Protein AF-A0A2D6LNA5-F1 (afdb_monomer)

pLDDT: mean 87.65, std 10.28, range [37.22, 97.0]

Sequence (227 aa):
IVKREPWVKHYTYLWAAWYLYQAGHRDAVVEFLHHTFQHTRHEADVLVAHWAGQFVRHSARAGAGHEETISMLPLFKQAAGVSDEHWPDVEQALTWWLGVWWYYQDERYEQAARQLGTFADLDRPRLIETAQRCLLISPLSISARQINRFWSDALSQGLIGAAQRHDRTMFHLSGFAHHVWARRWWSACVALGWSVGTSWHPRSWPAWLRFTRTALVYYLGQPRRGK

Solvent-accessible surface area (backbone atoms only — not comparable to full-atom values): 12219 Å² total; per-residue (Å²): 134,80,88,51,59,63,62,50,51,37,53,50,29,52,51,49,21,52,53,31,44,77,73,66,40,57,72,58,22,28,55,31,48,37,58,35,52,82,68,55,91,64,57,56,66,44,46,47,35,37,49,50,52,51,44,35,53,53,31,46,74,72,73,44,59,48,66,59,46,55,74,42,46,67,50,46,38,63,38,54,65,54,50,80,86,61,37,63,64,50,51,51,31,48,50,46,30,53,57,23,50,46,28,43,74,71,68,38,50,73,58,17,45,57,41,49,57,78,51,64,86,50,52,55,71,55,49,54,50,40,54,45,52,33,50,58,36,44,70,63,90,69,50,68,66,44,55,52,48,52,52,51,47,35,42,75,69,63,62,40,62,84,88,50,56,36,60,55,23,41,50,28,46,36,38,16,51,43,23,51,74,71,67,35,58,68,62,15,52,53,23,44,50,52,21,54,69,53,38,80,46,80,80,21,53,65,37,55,56,50,48,53,53,52,47,45,54,65,62,67,66,46,81,75,80,80,128

Foldseek 3Di:
DPPCVLVVLLVVLLVVLLVCVVVVNLVSNLVSLLVNVVSDLDQLLLSLLLSLVVNQVVCVVVVHASVSSLVCLVSSCNSSVPDPVCSVLSSLLSVLCRQAVVCLVVVVLVSNLVSVLVCLVDQLVRVLVSVLVNLLSHPDQDALVSLVSVVVSCPVSVSDDPVVLLSSLLSLLSNLLSCVVVVVVVRNVVSVVVSVVSCPDPVNVVSVVVSVVVSCCNVVVRDPDDD

Secondary structure (DSSP, 8-state):
-GGGHHHHHHHHHHHHHHHHHHTT-HHHHHHHHHHHHTT----HHHHHHHHHHHHHHHHHHTT--HHHHHHTHHHHHHHHT--TTTHHHHHHHHHHIIIIIHHHHTT-HHHHHHHHHTTTTS-HHHHHHHHHHHHHH-SSPPPHHHHHHHHHHHHHTTSS-GGGHHHHHHHHHHHHHHHHHTT-HHHHHHHHHHHHHHT-SGGGHHHHHHHHHHHIIIIISSPP---

Radius of gyration: 17.9 Å; Cα contacts (8 Å, |Δi|>4): 236; chains: 1; bounding box: 46×34×53 Å

Mean predicted aligned error: 5.42 Å

Nearest PDB structures (foldseek):
  3sf4-assembly1_A  TM=2.563E-01  e=7.238E-01  Homo sapiens
  6fav-assembly1_C-2  TM=2.320E-01  e=5.898E+00  Homo sapiens
  1hz4-assembly1_A  TM=2.262E-01  e=4.933E+00  Escherichia coli

Structure (mmCIF, N/CA/C/O backbone):
data_AF-A0A2D6LNA5-F1
#
_entry.id   AF-A0A2D6LNA5-F1
#
loop_
_atom_site.group_PDB
_atom_site.id
_atom_site.type_symbol
_atom_site.label_atom_id
_atom_site.label_alt_id
_atom_site.label_comp_id
_atom_site.label_asym_id
_atom_site.label_entity_id
_atom_site.label_seq_id
_atom_site.pdbx_PDB_ins_code
_atom_site.Cartn_x
_atom_site.Cartn_y
_atom_site.Cartn_z
_atom_site.occupancy
_atom_site.B_iso_or_equiv
_atom_site.auth_seq_id
_atom_site.auth_comp_id
_atom_site.auth_asym_id
_atom_site.auth_atom_id
_atom_site.pdbx_PDB_model_num
ATOM 1 N N . ILE A 1 1 ? 10.993 -5.497 30.836 1.00 48.47 1 ILE A N 1
ATOM 2 C CA . ILE A 1 1 ? 9.752 -6.117 30.294 1.00 48.47 1 ILE A CA 1
ATOM 3 C C . ILE A 1 1 ? 8.679 -5.075 29.873 1.00 48.47 1 ILE A C 1
ATOM 5 O O . ILE A 1 1 ? 7.704 -5.435 29.239 1.00 48.47 1 ILE A O 1
ATOM 9 N N . VAL A 1 2 ? 8.911 -3.760 30.023 1.00 50.94 2 VAL A N 1
ATOM 10 C CA . VAL A 1 2 ? 7.899 -2.691 29.800 1.00 50.94 2 VAL A CA 1
ATOM 11 C C . VAL A 1 2 ? 7.670 -2.258 28.324 1.00 50.94 2 VAL A C 1
ATOM 13 O O . VAL A 1 2 ? 6.734 -1.534 28.021 1.00 50.94 2 VAL A O 1
ATOM 16 N N . LYS A 1 3 ? 8.459 -2.721 27.340 1.00 56.09 3 LYS A N 1
ATOM 17 C CA . LYS A 1 3 ? 8.390 -2.204 25.945 1.00 56.09 3 LYS A CA 1
ATOM 18 C C . LYS A 1 3 ? 7.272 -2.776 25.047 1.00 56.09 3 LYS A C 1
ATOM 20 O O . LYS A 1 3 ? 7.196 -2.383 23.887 1.00 56.09 3 LYS A O 1
ATOM 25 N N . ARG A 1 4 ? 6.443 -3.716 25.522 1.00 61.03 4 ARG A N 1
ATOM 26 C CA . ARG A 1 4 ? 5.434 -4.404 24.678 1.00 61.03 4 ARG A CA 1
ATOM 27 C C . ARG A 1 4 ? 4.007 -3.869 24.820 1.00 61.03 4 ARG A C 1
ATOM 29 O O . ARG A 1 4 ? 3.215 -4.064 23.907 1.00 61.03 4 ARG A O 1
ATOM 36 N N . GLU A 1 5 ? 3.691 -3.186 25.915 1.00 70.50 5 GLU A N 1
ATOM 37 C CA . GLU A 1 5 ? 2.315 -2.799 26.252 1.00 70.50 5 GLU A CA 1
ATOM 38 C C . GLU A 1 5 ? 1.633 -1.899 25.198 1.00 70.50 5 GLU A C 1
ATOM 40 O O . GLU A 1 5 ? 0.508 -2.221 24.813 1.00 70.50 5 GLU A O 1
ATOM 45 N N . PRO A 1 6 ? 2.282 -0.857 24.632 1.00 77.00 6 PRO A N 1
ATOM 46 C CA . PRO A 1 6 ? 1.635 -0.008 23.625 1.00 77.00 6 PRO A CA 1
ATOM 47 C C . PRO A 1 6 ? 1.315 -0.757 22.326 1.00 77.00 6 PRO A C 1
ATOM 49 O O . PRO A 1 6 ? 0.269 -0.547 21.720 1.00 77.00 6 PRO A O 1
ATOM 52 N N . TRP A 1 7 ? 2.199 -1.673 21.919 1.00 75.31 7 TRP A N 1
ATOM 53 C CA . TRP A 1 7 ? 2.011 -2.490 20.717 1.00 75.31 7 TRP A CA 1
ATOM 54 C C . TRP A 1 7 ? 0.878 -3.504 20.883 1.00 75.31 7 TRP A C 1
ATOM 56 O O . TRP A 1 7 ? 0.111 -3.718 19.949 1.00 75.31 7 TRP A O 1
ATOM 66 N N . VAL A 1 8 ? 0.759 -4.116 22.066 1.00 83.31 8 VAL A N 1
ATOM 67 C CA . VAL A 1 8 ? -0.351 -5.029 22.368 1.00 83.31 8 VAL A CA 1
ATOM 68 C C . VAL A 1 8 ? -1.671 -4.266 22.353 1.00 83.31 8 VAL A C 1
ATOM 70 O O . VAL A 1 8 ? -2.578 -4.683 21.645 1.00 83.31 8 VAL A O 1
ATOM 73 N N . LYS A 1 9 ? -1.756 -3.112 23.033 1.00 86.12 9 LYS A N 1
ATOM 74 C CA . LYS A 1 9 ? -2.964 -2.267 23.023 1.00 86.12 9 LYS A CA 1
ATOM 75 C C . LYS A 1 9 ? -3.370 -1.866 21.607 1.00 86.12 9 LYS A C 1
ATOM 77 O O . LYS A 1 9 ? -4.532 -2.016 21.252 1.00 86.12 9 LYS A O 1
ATOM 82 N N . HIS A 1 10 ? -2.411 -1.442 20.782 1.00 85.81 10 HIS A N 1
ATOM 83 C CA . HIS A 1 10 ? -2.660 -1.104 19.381 1.00 85.81 10 HIS A CA 1
ATOM 84 C C . HIS A 1 10 ? -3.317 -2.259 18.607 1.00 85.81 10 HIS A C 1
ATOM 86 O O . HIS A 1 10 ? -4.367 -2.069 17.999 1.00 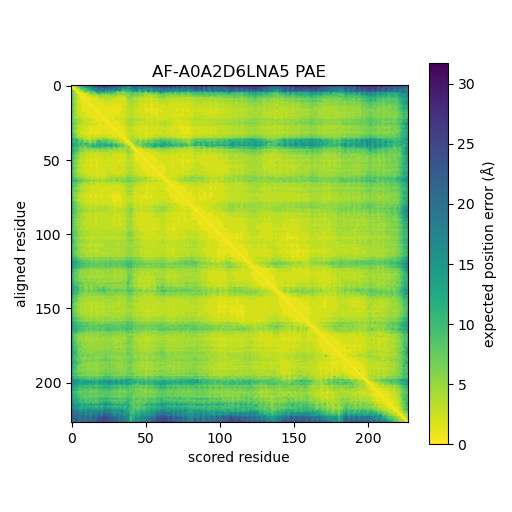85.81 10 HIS A O 1
ATOM 92 N N . TYR A 1 11 ? -2.746 -3.467 18.663 1.00 87.25 11 TYR A N 1
ATOM 93 C CA . TYR A 1 11 ? -3.330 -4.622 17.975 1.00 87.25 11 TYR A CA 1
ATOM 94 C C . TYR A 1 11 ? -4.662 -5.072 18.576 1.00 87.25 11 TYR A C 1
ATOM 96 O O . TYR A 1 11 ? -5.547 -5.477 17.826 1.00 87.25 11 TYR A O 1
ATOM 104 N N . THR A 1 12 ? -4.826 -4.983 19.898 1.00 92.19 12 THR A N 1
ATOM 105 C CA . THR A 1 12 ? -6.100 -5.279 20.563 1.00 92.19 12 THR A CA 1
ATOM 106 C C . THR A 1 12 ? -7.196 -4.337 20.075 1.00 92.19 12 THR A C 1
ATOM 108 O O . THR A 1 12 ? -8.281 -4.804 19.743 1.00 92.19 12 THR A O 1
ATOM 111 N N . TYR A 1 13 ? -6.913 -3.036 19.964 1.00 94.38 13 TYR A N 1
ATOM 112 C CA . TYR A 1 13 ? -7.877 -2.070 19.442 1.00 94.38 13 TYR A CA 1
ATOM 113 C C . TYR A 1 13 ? -8.202 -2.305 17.966 1.00 94.38 13 TYR A C 1
ATOM 115 O O . TYR A 1 13 ? -9.372 -2.244 17.606 1.00 94.38 13 TYR A O 1
ATOM 123 N N . LEU A 1 14 ? -7.216 -2.641 17.123 1.00 94.06 14 LEU A N 1
ATOM 124 C CA . LEU A 1 14 ? -7.487 -2.982 15.719 1.00 94.06 14 LEU A CA 1
ATOM 125 C C . LEU A 1 14 ? -8.351 -4.230 15.576 1.00 94.06 14 LEU A C 1
ATOM 127 O O . LEU A 1 14 ? -9.287 -4.242 14.779 1.00 94.06 14 LEU A O 1
ATOM 131 N N . TRP A 1 15 ? -8.059 -5.267 16.360 1.00 95.12 15 TRP A N 1
ATOM 132 C CA . TRP A 1 15 ? -8.867 -6.478 16.362 1.00 95.12 15 TRP A CA 1
ATOM 133 C C . TRP A 1 15 ? -10.295 -6.199 16.847 1.00 95.12 15 TRP A C 1
ATOM 135 O O . TRP A 1 15 ? -11.248 -6.639 16.208 1.00 95.12 15 TRP A O 1
ATOM 145 N N . ALA A 1 16 ? -10.452 -5.426 17.927 1.00 96.56 16 ALA A N 1
ATOM 146 C CA . ALA A 1 16 ? -11.759 -5.049 18.457 1.00 96.56 16 ALA A CA 1
ATOM 147 C C . ALA A 1 16 ? -12.554 -4.188 17.465 1.00 96.56 16 ALA A C 1
ATOM 149 O O . ALA A 1 16 ? -13.731 -4.453 17.248 1.00 96.56 16 ALA A O 1
ATOM 150 N N . ALA A 1 17 ? -11.912 -3.222 16.804 1.00 97.00 17 ALA A N 1
ATOM 151 C CA . ALA A 1 17 ? -12.532 -2.413 15.758 1.00 97.00 17 ALA A CA 1
ATOM 152 C C . ALA A 1 17 ? -13.015 -3.276 14.580 1.00 97.00 17 ALA A C 1
ATOM 154 O O . ALA A 1 17 ? -14.144 -3.113 14.122 1.00 97.00 17 ALA A O 1
ATOM 155 N N . TRP A 1 18 ? -12.202 -4.233 14.116 1.00 96.88 18 TRP A N 1
ATOM 156 C CA . TRP A 1 18 ? -12.630 -5.182 13.084 1.00 96.88 18 TRP A CA 1
ATOM 157 C C . TRP A 1 18 ? -13.810 -6.040 13.554 1.00 96.88 18 TRP A C 1
ATOM 159 O O . TRP A 1 18 ? -14.795 -6.166 12.836 1.00 96.88 18 TRP A O 1
ATOM 169 N N . TYR A 1 19 ? -13.764 -6.573 14.775 1.00 96.69 19 TYR A N 1
ATOM 170 C CA . TYR A 1 19 ? -14.857 -7.377 15.325 1.00 96.69 19 TYR A CA 1
ATOM 171 C C . TYR A 1 19 ? -16.165 -6.579 15.476 1.00 96.69 19 TYR A C 1
ATOM 173 O O . TYR A 1 19 ? -17.236 -7.058 15.113 1.00 96.69 19 TYR A O 1
ATOM 181 N N . LEU A 1 20 ? -16.090 -5.339 15.966 1.00 97.00 20 LEU A N 1
ATOM 182 C CA . LEU A 1 20 ? -17.245 -4.446 16.104 1.00 97.00 20 LEU A CA 1
ATOM 183 C C . LEU A 1 20 ? -17.861 -4.095 14.750 1.00 97.00 20 LEU A C 1
ATOM 185 O O . LEU A 1 20 ? -19.082 -3.999 14.646 1.00 97.00 20 LEU A O 1
ATOM 189 N N . TYR A 1 21 ? -17.035 -3.960 13.710 1.00 96.69 21 TYR A N 1
ATOM 190 C CA . TYR A 1 21 ? -17.527 -3.791 12.349 1.00 96.69 21 TYR A CA 1
ATOM 191 C C . TYR A 1 21 ? -18.361 -4.994 11.898 1.00 96.69 21 TYR A C 1
ATOM 193 O O . TYR A 1 21 ? -19.477 -4.805 11.416 1.00 96.69 21 TYR A O 1
ATOM 201 N N . GLN A 1 22 ? -17.863 -6.214 12.131 1.00 95.56 22 GLN A N 1
ATOM 202 C CA . GLN A 1 22 ? -18.590 -7.454 11.823 1.00 95.56 22 GLN A CA 1
ATOM 203 C C . GLN A 1 22 ? -19.923 -7.550 12.579 1.00 95.56 22 GLN A C 1
ATOM 205 O O . GLN A 1 22 ? -20.911 -8.051 12.051 1.00 95.56 22 GLN A O 1
ATOM 210 N N . ALA A 1 23 ? -19.971 -7.023 13.803 1.00 96.31 23 ALA A N 1
ATOM 211 C CA . ALA A 1 23 ? -21.184 -6.948 14.614 1.00 96.31 23 ALA A CA 1
ATOM 212 C C . ALA A 1 23 ? -22.124 -5.776 14.239 1.00 96.31 23 ALA A C 1
ATOM 214 O O . ALA A 1 23 ? -23.172 -5.610 14.859 1.00 96.31 23 ALA A O 1
ATOM 215 N N . GLY A 1 24 ? -21.774 -4.953 13.243 1.00 96.00 24 GLY A N 1
ATOM 216 C CA . GLY A 1 24 ? -22.587 -3.820 12.782 1.00 96.00 24 GLY A CA 1
ATOM 217 C C . GLY A 1 24 ? -22.446 -2.533 13.609 1.00 96.00 24 GLY A C 1
ATOM 218 O O . GLY A 1 24 ? -23.150 -1.558 13.349 1.00 96.00 24 GLY A O 1
ATOM 219 N N . HIS A 1 25 ? -21.522 -2.477 14.570 1.00 97.00 25 HIS A N 1
ATOM 220 C CA . HIS A 1 25 ? -21.330 -1.340 15.479 1.00 97.00 25 HIS A CA 1
ATOM 221 C C . HIS A 1 25 ? -20.375 -0.279 14.907 1.00 97.00 25 HIS A C 1
ATOM 223 O O . HIS A 1 25 ? -19.302 -0.035 15.458 1.00 97.00 25 HIS A O 1
ATOM 229 N N . ARG A 1 26 ? -20.754 0.358 13.792 1.00 95.44 26 ARG A N 1
ATOM 230 C CA . ARG A 1 26 ? -19.875 1.265 13.020 1.00 95.44 26 ARG A CA 1
ATOM 231 C C . ARG A 1 26 ? -19.319 2.452 13.813 1.00 95.44 26 ARG A C 1
ATOM 233 O O . ARG A 1 26 ? -18.138 2.751 13.664 1.00 95.44 26 ARG A O 1
ATOM 240 N N . ASP A 1 27 ? -20.111 3.079 14.678 1.00 94.62 27 ASP A N 1
ATOM 241 C CA . ASP A 1 27 ? -19.643 4.226 15.474 1.00 94.62 27 ASP A CA 1
ATOM 242 C C . ASP A 1 27 ? -18.518 3.825 16.443 1.00 94.62 27 ASP A C 1
ATOM 244 O O . ASP A 1 27 ? -17.507 4.517 16.562 1.00 94.62 27 ASP A O 1
ATOM 248 N N . ALA A 1 28 ? -18.635 2.641 17.054 1.00 96.31 28 ALA A N 1
ATOM 249 C CA . ALA A 1 28 ? -17.612 2.103 17.946 1.00 96.31 28 ALA A CA 1
ATOM 250 C C . ALA A 1 28 ? -16.318 1.738 17.194 1.00 96.31 28 ALA A C 1
ATOM 252 O O . ALA A 1 28 ? -15.227 1.832 17.753 1.00 96.31 28 ALA A O 1
ATOM 253 N N . VAL A 1 29 ? -16.399 1.373 15.907 1.00 96.62 29 VAL A N 1
ATOM 254 C CA . VAL A 1 29 ? -15.204 1.157 15.069 1.00 96.62 29 VAL A CA 1
ATOM 255 C C . VAL A 1 29 ? -14.354 2.425 15.026 1.00 96.62 29 VAL A C 1
ATOM 257 O O . VAL A 1 29 ? -13.143 2.353 15.231 1.00 96.62 29 VAL A O 1
ATOM 260 N N . VAL A 1 30 ? -14.979 3.584 14.793 1.00 96.31 30 VAL A N 1
ATOM 261 C CA . VAL A 1 30 ? -14.283 4.876 14.686 1.00 96.31 30 VAL A CA 1
ATOM 262 C C . VAL A 1 30 ? -13.579 5.223 15.995 1.00 96.31 30 VAL A C 1
ATOM 264 O O . VAL A 1 30 ? -12.409 5.603 15.973 1.00 96.31 30 VAL A O 1
ATOM 267 N N . GLU A 1 31 ? -14.251 5.032 17.131 1.00 95.38 31 GLU A N 1
ATOM 268 C CA . GLU A 1 31 ? -13.680 5.258 18.463 1.00 95.38 31 GLU A CA 1
ATOM 269 C C . GLU A 1 31 ? -12.443 4.379 18.712 1.00 95.38 31 GLU A C 1
ATOM 271 O O . GLU A 1 31 ? -11.369 4.873 19.068 1.00 95.38 31 GLU A O 1
ATOM 276 N N . PHE A 1 32 ? -12.549 3.075 18.452 1.00 95.00 32 PHE A N 1
ATOM 277 C CA . PHE A 1 32 ? -11.436 2.147 18.653 1.00 95.00 32 PHE A CA 1
ATOM 278 C C . PHE A 1 32 ? -10.264 2.429 17.707 1.00 95.00 32 PHE A C 1
ATOM 280 O O . PHE A 1 32 ? -9.104 2.377 18.126 1.00 95.00 32 PHE A O 1
ATOM 287 N N . LEU A 1 33 ? -10.539 2.777 16.448 1.00 94.88 33 LEU A N 1
ATOM 288 C CA . LEU A 1 33 ? -9.509 3.210 15.505 1.00 94.88 33 LEU A CA 1
ATOM 289 C C . LEU A 1 33 ? -8.836 4.507 15.972 1.00 94.88 33 LEU A C 1
ATOM 291 O O . LEU A 1 33 ? -7.606 4.595 15.944 1.00 94.88 33 LEU A O 1
ATOM 295 N N . HIS A 1 34 ? -9.596 5.469 16.495 1.00 92.62 34 HIS A N 1
ATOM 296 C CA . HIS A 1 34 ? -9.046 6.696 17.068 1.00 92.62 34 HIS A CA 1
ATOM 297 C C . HIS A 1 34 ? -8.111 6.415 18.260 1.00 92.62 34 HIS A C 1
ATOM 299 O O . HIS A 1 34 ? -7.043 7.018 18.376 1.00 92.62 34 HIS A O 1
ATOM 305 N N . HIS A 1 35 ? -8.411 5.425 19.105 1.00 90.44 35 HIS A N 1
ATOM 306 C CA . HIS A 1 35 ? -7.484 5.011 20.166 1.00 90.44 35 HIS A CA 1
ATOM 307 C C . HIS A 1 35 ? -6.167 4.438 19.637 1.00 90.44 35 HIS A C 1
ATOM 309 O O . HIS A 1 35 ? -5.123 4.586 20.280 1.00 90.44 35 HIS A O 1
ATOM 315 N N . THR A 1 36 ? -6.158 3.836 18.444 1.00 88.44 36 THR A N 1
ATOM 316 C CA . THR A 1 36 ? -4.897 3.370 17.856 1.00 88.44 36 THR A CA 1
ATOM 317 C C . THR A 1 36 ? -3.967 4.532 17.502 1.00 88.44 36 THR A C 1
ATOM 319 O O . THR A 1 36 ? -2.757 4.364 17.661 1.00 88.44 36 THR A O 1
ATOM 322 N N . PHE A 1 37 ? -4.499 5.710 17.131 1.00 81.00 37 PHE A N 1
ATOM 323 C CA . PHE A 1 37 ? -3.721 6.927 16.841 1.00 81.00 37 PHE A CA 1
ATOM 324 C C . PHE A 1 37 ? -2.899 7.394 18.039 1.00 81.00 37 PHE A C 1
ATOM 326 O O . PHE A 1 37 ? -1.722 7.714 17.887 1.00 81.00 37 PHE A O 1
ATOM 333 N N . GLN A 1 38 ? -3.481 7.359 19.241 1.00 75.44 38 GLN A N 1
ATOM 334 C CA . GLN A 1 38 ? -2.831 7.799 20.486 1.00 75.44 38 GLN A CA 1
ATOM 335 C C . GLN A 1 38 ? -1.557 7.000 20.813 1.00 75.44 38 GLN A C 1
ATOM 337 O O . GLN A 1 38 ? -0.737 7.409 21.638 1.00 75.44 38 GLN A O 1
ATOM 342 N N . HIS A 1 39 ? -1.379 5.849 20.165 1.00 66.69 39 HIS A N 1
ATOM 343 C CA . HIS A 1 39 ? -0.255 4.947 20.372 1.00 66.69 39 HIS A CA 1
ATOM 344 C C . HIS A 1 39 ? 0.748 4.936 19.208 1.00 66.69 39 HIS A C 1
ATOM 346 O O . HIS A 1 39 ? 1.749 4.218 19.289 1.00 66.69 39 HIS A O 1
ATOM 352 N N . THR A 1 40 ? 0.537 5.733 18.151 1.00 66.00 40 THR A N 1
ATOM 353 C CA . THR A 1 40 ? 1.451 5.823 16.998 1.00 66.00 40 THR A CA 1
ATOM 354 C C . THR A 1 40 ? 1.890 7.263 16.715 1.00 66.00 40 THR A C 1
ATOM 356 O O . THR A 1 40 ? 1.260 8.223 17.136 1.00 66.00 40 THR A O 1
ATOM 359 N N . ARG A 1 41 ? 3.018 7.416 16.011 1.00 65.19 41 ARG A N 1
ATOM 360 C CA . ARG A 1 41 ? 3.505 8.710 15.489 1.00 65.19 41 ARG A CA 1
ATOM 361 C C . ARG A 1 41 ? 3.481 8.752 13.959 1.00 65.19 41 ARG A C 1
ATOM 363 O O . ARG A 1 41 ? 4.281 9.460 13.357 1.00 65.19 41 ARG A O 1
ATOM 370 N N . HIS A 1 42 ? 2.677 7.896 13.340 1.00 69.00 42 HIS A N 1
ATOM 371 C CA . HIS A 1 42 ? 2.581 7.815 11.891 1.00 69.00 42 HIS A CA 1
ATOM 372 C C . HIS A 1 42 ? 1.703 8.940 11.350 1.00 69.00 42 HIS A C 1
ATOM 374 O O . HIS A 1 42 ? 0.759 9.363 12.015 1.00 69.00 42 HIS A O 1
ATOM 380 N N . GLU A 1 43 ? 2.025 9.405 10.145 1.00 79.25 43 GLU A N 1
ATOM 381 C CA . GLU A 1 43 ? 1.103 10.220 9.358 1.00 79.25 43 GLU A CA 1
ATOM 382 C C . GLU A 1 43 ? -0.182 9.428 9.081 1.00 79.25 43 GLU A C 1
ATOM 384 O O . GLU A 1 43 ? -0.198 8.189 9.112 1.00 79.25 43 GLU A O 1
ATOM 389 N N . ALA A 1 44 ? -1.284 10.153 8.891 1.00 82.75 44 ALA A N 1
ATOM 390 C CA . ALA A 1 44 ? -2.617 9.567 8.828 1.00 82.75 44 ALA A CA 1
ATOM 391 C C . ALA A 1 44 ? -2.753 8.545 7.686 1.00 82.75 44 ALA A C 1
ATOM 393 O O . ALA A 1 44 ? -3.355 7.492 7.875 1.00 82.75 44 ALA A O 1
ATOM 394 N N . ASP A 1 45 ? -2.134 8.805 6.538 1.00 80.50 45 ASP A N 1
ATOM 395 C CA . ASP A 1 45 ? -2.096 7.914 5.376 1.00 80.50 45 ASP A CA 1
ATOM 396 C C . ASP A 1 45 ? -1.405 6.570 5.678 1.00 80.50 45 ASP A C 1
ATOM 398 O O . ASP A 1 45 ? -1.948 5.502 5.383 1.00 80.50 45 ASP A O 1
ATOM 402 N N . VAL A 1 46 ? -0.248 6.603 6.342 1.00 80.50 46 VAL A N 1
ATOM 403 C CA . VAL A 1 46 ? 0.502 5.408 6.757 1.00 80.50 46 VAL A CA 1
ATOM 404 C C . VAL A 1 46 ? -0.288 4.600 7.774 1.00 80.50 46 VAL A C 1
ATOM 406 O O . VAL A 1 46 ? -0.300 3.367 7.727 1.00 80.50 46 VAL A O 1
ATOM 409 N N . LEU A 1 47 ? -0.943 5.287 8.709 1.00 87.06 47 LEU A N 1
ATOM 410 C CA . LEU A 1 47 ? -1.736 4.624 9.730 1.00 87.06 47 LEU A CA 1
ATOM 411 C C . LEU A 1 47 ? -2.977 3.958 9.130 1.00 87.06 47 LEU A C 1
ATOM 413 O O . LEU A 1 47 ? -3.231 2.790 9.422 1.00 87.06 47 LEU A O 1
ATOM 417 N N . VAL A 1 48 ? -3.687 4.640 8.230 1.00 91.19 48 VAL A N 1
ATOM 418 C CA . VAL A 1 48 ? -4.830 4.057 7.518 1.00 91.19 48 VAL A CA 1
ATOM 419 C C . VAL A 1 48 ? -4.396 2.860 6.665 1.00 91.19 48 VAL A C 1
ATOM 421 O O . VAL A 1 48 ? -5.073 1.832 6.670 1.00 91.19 48 VAL A O 1
ATOM 424 N N . ALA A 1 49 ? -3.243 2.925 5.992 1.00 87.62 49 ALA A N 1
ATOM 425 C CA . ALA A 1 49 ? -2.696 1.772 5.274 1.00 87.62 49 ALA A CA 1
ATOM 426 C C . ALA A 1 49 ? -2.378 0.598 6.208 1.00 87.62 49 ALA A C 1
ATOM 428 O O . ALA A 1 49 ? -2.624 -0.564 5.868 1.00 87.62 49 ALA A O 1
ATOM 429 N N . HIS A 1 50 ? -1.890 0.889 7.417 1.00 87.31 50 HIS A N 1
ATOM 430 C CA . HIS A 1 50 ? -1.690 -0.131 8.438 1.00 87.31 50 HIS A CA 1
ATOM 431 C C . HIS A 1 50 ? -3.002 -0.782 8.873 1.00 87.31 50 HIS A C 1
ATOM 433 O O . HIS A 1 50 ? -3.066 -2.012 8.961 1.00 87.31 50 HIS A O 1
ATOM 439 N N . TRP A 1 51 ? -4.048 0.014 9.099 1.00 93.69 51 TRP A N 1
ATOM 440 C CA . TRP A 1 51 ? -5.382 -0.493 9.412 1.00 93.69 51 TRP A CA 1
ATOM 441 C C . TRP A 1 51 ? -5.909 -1.377 8.289 1.00 93.69 51 TRP A C 1
ATOM 443 O O . TRP A 1 51 ? -6.225 -2.536 8.544 1.00 93.69 51 TRP A O 1
ATOM 453 N N . ALA A 1 52 ? -5.891 -0.895 7.044 1.00 93.31 52 ALA A N 1
ATOM 454 C CA . ALA A 1 52 ? -6.319 -1.662 5.878 1.00 93.31 52 ALA A CA 1
ATOM 455 C C . ALA A 1 52 ? -5.602 -3.019 5.793 1.00 93.31 52 ALA A C 1
ATOM 457 O O . ALA A 1 52 ? -6.246 -4.051 5.609 1.00 93.31 52 ALA A O 1
ATOM 458 N N . GLY A 1 53 ? -4.286 -3.052 6.028 1.00 90.06 53 GLY A N 1
ATOM 459 C CA . GLY A 1 53 ? -3.535 -4.304 6.016 1.00 90.06 53 GLY A CA 1
ATOM 460 C C . GLY A 1 53 ? -3.844 -5.265 7.164 1.00 90.06 53 GLY A C 1
ATOM 461 O O . GLY A 1 53 ? -3.776 -6.478 6.965 1.00 90.06 53 GLY A O 1
ATOM 462 N N . GLN A 1 54 ? -4.196 -4.784 8.360 1.00 91.56 54 GLN A N 1
ATOM 463 C CA . GLN A 1 54 ? -4.663 -5.686 9.424 1.00 91.56 54 GLN A CA 1
ATOM 464 C C . GLN A 1 54 ? -6.088 -6.172 9.158 1.00 91.56 54 GLN A C 1
ATOM 466 O O . GLN A 1 54 ? -6.369 -7.360 9.316 1.00 91.56 54 GLN A O 1
ATOM 471 N N . PHE A 1 55 ? -6.971 -5.287 8.703 1.00 94.38 55 PHE A N 1
ATOM 472 C CA . PHE A 1 55 ? -8.371 -5.612 8.456 1.00 94.38 55 PHE A CA 1
ATOM 473 C C . PHE A 1 55 ? -8.519 -6.603 7.308 1.00 94.38 55 PHE A C 1
ATOM 475 O O . PHE A 1 55 ? -9.226 -7.594 7.476 1.00 94.38 55 PHE A O 1
ATOM 482 N N . VAL A 1 56 ? -7.778 -6.446 6.205 1.00 93.44 56 VAL A N 1
ATOM 483 C CA . VAL A 1 56 ? -7.815 -7.426 5.107 1.00 93.44 56 VAL A CA 1
ATOM 484 C C . VAL A 1 56 ? -7.317 -8.802 5.559 1.00 93.44 56 VAL A C 1
ATOM 486 O O . VAL A 1 56 ? -7.868 -9.820 5.153 1.00 93.44 56 VAL A O 1
ATOM 489 N N . ARG A 1 57 ? -6.340 -8.864 6.477 1.00 90.81 57 ARG A N 1
ATOM 490 C CA . ARG A 1 57 ? -5.862 -10.130 7.064 1.00 90.81 57 ARG A CA 1
ATOM 491 C C . ARG A 1 57 ? -6.900 -10.783 7.965 1.00 90.81 57 ARG A C 1
ATOM 493 O O . ARG A 1 57 ? -7.026 -12.006 7.950 1.00 90.81 57 ARG A O 1
ATOM 500 N N . HIS A 1 58 ? -7.594 -10.000 8.786 1.00 92.94 58 HIS A N 1
ATOM 501 C CA . HIS A 1 58 ? -8.665 -10.516 9.635 1.00 92.94 58 HIS A CA 1
ATOM 502 C C . HIS A 1 58 ? -9.845 -11.007 8.792 1.00 92.94 58 HIS A C 1
ATOM 504 O O . HIS A 1 58 ? -10.282 -12.140 8.974 1.00 92.94 58 HIS A O 1
ATOM 510 N N . SER A 1 59 ? -10.251 -10.215 7.801 1.00 92.56 59 SER A N 1
ATOM 511 C CA . SER A 1 59 ? -11.323 -10.536 6.853 1.00 92.56 59 SER A CA 1
ATOM 512 C C . SER A 1 59 ? -10.992 -11.803 6.056 1.00 92.56 59 SER A C 1
ATOM 514 O O . SER A 1 59 ? -11.770 -12.752 6.061 1.00 92.56 59 SER A O 1
ATOM 516 N N . ALA A 1 60 ? -9.775 -11.912 5.507 1.00 90.44 60 ALA A N 1
ATOM 517 C CA . ALA A 1 60 ? -9.325 -13.110 4.793 1.00 90.44 60 ALA A CA 1
ATOM 518 C C . ALA A 1 60 ? -9.336 -14.375 5.671 1.00 90.44 60 ALA A C 1
ATOM 520 O O . ALA A 1 60 ? -9.722 -15.446 5.208 1.00 90.44 60 ALA A O 1
ATOM 521 N N . ARG A 1 61 ? -8.956 -14.269 6.953 1.00 91.00 61 ARG A N 1
ATOM 522 C CA . ARG A 1 61 ? -9.027 -15.393 7.911 1.00 91.00 61 ARG A CA 1
ATOM 523 C C . ARG A 1 61 ? -10.457 -15.791 8.261 1.00 91.00 61 ARG A C 1
ATOM 525 O O . ARG A 1 61 ? -10.682 -16.951 8.589 1.00 91.00 61 ARG A O 1
ATOM 532 N N . ALA A 1 62 ? -11.392 -14.850 8.199 1.00 91.81 62 ALA A N 1
ATOM 533 C CA . ALA A 1 62 ? -12.820 -15.097 8.361 1.00 91.81 62 ALA A CA 1
ATOM 534 C C . ALA A 1 62 ? -13.499 -15.575 7.059 1.00 91.81 62 ALA A C 1
ATOM 536 O O . ALA A 1 62 ? -14.698 -15.827 7.058 1.00 91.81 62 ALA A O 1
ATOM 537 N N . GLY A 1 63 ? -12.748 -15.721 5.959 1.00 91.31 63 GLY A N 1
ATOM 538 C CA . GLY A 1 63 ? -13.271 -16.142 4.656 1.00 91.31 63 GLY A CA 1
ATOM 539 C C . GLY A 1 63 ? -13.862 -15.013 3.807 1.00 91.31 63 GLY A C 1
ATOM 540 O O . GLY A 1 63 ? -14.409 -15.286 2.741 1.00 91.31 63 GLY A O 1
ATOM 541 N N . ALA A 1 64 ? -13.735 -13.758 4.238 1.00 90.75 64 ALA A N 1
ATOM 542 C CA . ALA A 1 64 ? -14.212 -12.590 3.510 1.00 90.75 64 ALA A CA 1
ATOM 543 C C . ALA A 1 64 ? -13.150 -12.016 2.549 1.00 90.75 64 ALA A C 1
ATOM 545 O O . ALA A 1 64 ? -11.941 -12.221 2.706 1.00 90.75 64 ALA A O 1
ATOM 546 N N . GLY A 1 65 ? -13.611 -11.312 1.511 1.00 87.56 65 GLY A N 1
ATOM 547 C CA . GLY A 1 65 ? -12.764 -10.688 0.491 1.00 87.56 65 GLY A CA 1
ATOM 548 C C . GLY A 1 65 ? -12.221 -9.309 0.888 1.00 87.56 65 GLY A C 1
ATOM 549 O O . GLY A 1 65 ? -12.617 -8.721 1.888 1.00 87.56 65 GLY A O 1
ATOM 550 N N . HIS A 1 66 ? -11.330 -8.755 0.061 1.00 89.50 66 HIS A N 1
ATOM 551 C CA . HIS A 1 66 ? -10.775 -7.408 0.263 1.00 89.50 66 HIS A CA 1
ATOM 552 C C . HIS A 1 66 ? -11.822 -6.290 0.086 1.00 89.50 66 HIS A C 1
ATOM 554 O O . HIS A 1 66 ? -11.668 -5.216 0.664 1.00 89.50 66 HIS A O 1
ATOM 560 N N . GLU A 1 67 ? -12.894 -6.552 -0.670 1.00 92.12 67 GLU A N 1
ATOM 561 C CA . GLU A 1 67 ? -14.039 -5.652 -0.881 1.00 92.12 67 GLU A CA 1
ATOM 562 C C . GLU A 1 67 ? -14.670 -5.202 0.439 1.00 92.12 67 GLU A C 1
ATOM 564 O O . GLU A 1 67 ? -15.046 -4.041 0.597 1.00 92.12 67 GLU A O 1
ATOM 569 N N . GLU A 1 68 ? -14.705 -6.096 1.428 1.00 92.69 68 GLU A N 1
ATOM 570 C CA . GLU A 1 68 ? -15.167 -5.752 2.763 1.00 92.69 68 GLU A CA 1
ATOM 571 C C . GLU A 1 68 ? -14.288 -4.660 3.375 1.00 92.69 68 GLU A C 1
ATOM 573 O O . GLU A 1 68 ? -14.801 -3.650 3.842 1.00 92.69 68 GLU A O 1
ATOM 578 N N . THR A 1 69 ? -12.963 -4.794 3.301 1.00 93.62 69 THR A N 1
ATOM 579 C CA . THR A 1 69 ? -12.048 -3.761 3.811 1.00 93.62 69 THR A CA 1
ATOM 580 C C . THR A 1 69 ? -12.163 -2.454 3.018 1.00 93.62 69 THR A C 1
ATOM 582 O O . THR A 1 69 ? -12.059 -1.382 3.610 1.00 93.62 69 THR A O 1
ATOM 585 N N . ILE A 1 70 ? -12.445 -2.512 1.709 1.00 94.31 70 ILE A N 1
ATOM 586 C CA . ILE A 1 70 ? -12.735 -1.313 0.901 1.00 94.31 70 ILE A CA 1
ATOM 587 C C . ILE A 1 70 ? -13.974 -0.584 1.441 1.00 94.31 70 ILE A C 1
ATOM 589 O O . ILE A 1 70 ? -13.946 0.632 1.618 1.00 94.31 70 ILE A O 1
ATOM 593 N N . SER A 1 71 ? -15.039 -1.311 1.792 1.00 95.06 71 SER A N 1
ATOM 594 C CA . SER A 1 71 ? -16.262 -0.707 2.349 1.00 95.06 71 SER A CA 1
ATOM 595 C C . SER A 1 71 ? -16.054 -0.000 3.701 1.00 95.06 71 SER A C 1
ATOM 597 O O . SER A 1 71 ? -16.899 0.787 4.130 1.00 95.06 71 SER A O 1
ATOM 599 N N . MET A 1 72 ? -14.910 -0.231 4.353 1.00 95.00 72 MET A N 1
ATOM 600 C CA . MET A 1 72 ? -14.536 0.368 5.636 1.00 95.00 72 MET A CA 1
ATOM 601 C C . MET A 1 72 ? -13.687 1.631 5.503 1.00 95.00 72 MET A C 1
ATOM 603 O O . MET A 1 72 ? -13.514 2.342 6.494 1.00 95.00 72 MET A O 1
ATOM 607 N N . LEU A 1 73 ? -13.174 1.943 4.308 1.00 95.25 73 LEU A N 1
ATOM 608 C CA . LEU A 1 73 ? -12.328 3.118 4.093 1.00 95.25 73 LEU A CA 1
ATOM 609 C C . LEU A 1 73 ? -12.973 4.434 4.583 1.00 95.25 73 LEU A C 1
ATOM 611 O O . LEU A 1 73 ? -12.256 5.219 5.207 1.00 95.25 73 LEU A O 1
ATOM 615 N N . PRO A 1 74 ? -14.297 4.671 4.452 1.00 96.19 74 PRO A N 1
ATOM 616 C CA . PRO A 1 74 ? -14.930 5.856 5.037 1.00 96.19 74 PRO A CA 1
ATOM 617 C C . PRO A 1 74 ? -14.789 5.947 6.566 1.00 96.19 74 PRO A C 1
ATOM 619 O O . PRO A 1 74 ? -14.565 7.033 7.099 1.00 96.19 74 PRO A O 1
ATOM 622 N N . LEU A 1 75 ? -14.851 4.814 7.278 1.00 96.56 75 LEU A N 1
ATOM 623 C CA . LEU A 1 75 ? -14.631 4.772 8.731 1.00 96.56 75 LEU A CA 1
ATOM 624 C C . LEU A 1 75 ? -13.170 5.077 9.067 1.00 96.56 75 LEU A C 1
ATOM 626 O O . LEU A 1 75 ? -12.883 5.743 10.061 1.00 96.56 75 LEU A O 1
ATOM 630 N N . PHE A 1 76 ? -12.240 4.630 8.218 1.00 95.69 76 PHE A N 1
ATOM 631 C CA . PHE A 1 76 ? -10.823 4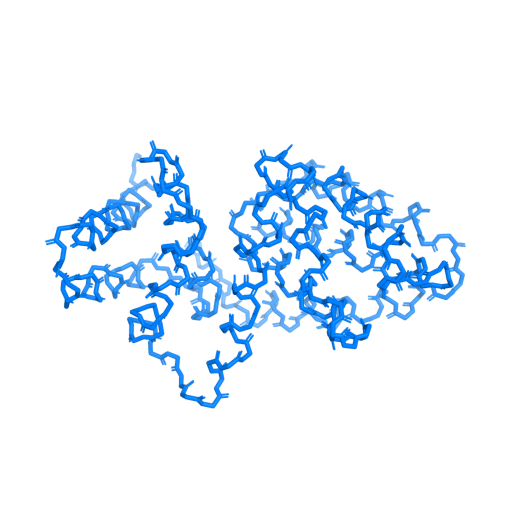.932 8.387 1.00 95.69 76 PHE A CA 1
ATOM 632 C C . PHE A 1 76 ? -10.544 6.420 8.187 1.00 95.69 76 PHE A C 1
ATOM 634 O O . PHE A 1 76 ? -9.866 7.019 9.017 1.00 95.69 76 PHE A O 1
ATOM 641 N N . LYS A 1 77 ? -11.112 7.034 7.141 1.00 95.50 77 LYS A N 1
ATOM 642 C CA . LYS A 1 77 ? -11.043 8.484 6.913 1.00 95.50 77 LYS A CA 1
ATOM 643 C C . LYS A 1 77 ? -11.511 9.259 8.136 1.00 95.50 77 LYS A C 1
ATOM 645 O O . LYS A 1 77 ? -10.798 10.142 8.611 1.00 95.50 77 LYS A O 1
ATOM 650 N N . GLN A 1 78 ? -12.693 8.904 8.641 1.00 95.19 78 GLN A N 1
ATOM 651 C CA . GLN A 1 78 ? -13.313 9.564 9.782 1.00 95.19 78 GLN A CA 1
ATOM 652 C C . GLN A 1 78 ? -12.438 9.443 11.033 1.00 95.19 78 GLN A C 1
ATOM 654 O O . GLN A 1 78 ? -12.133 10.452 11.663 1.00 95.19 78 GLN A O 1
ATOM 659 N N . ALA A 1 79 ? -11.986 8.231 11.366 1.00 94.38 79 ALA A N 1
ATOM 660 C CA . ALA A 1 79 ? -11.150 7.998 12.542 1.00 94.38 79 ALA A CA 1
ATOM 661 C C . ALA A 1 79 ? -9.778 8.682 12.443 1.00 94.38 79 ALA A C 1
ATOM 663 O O . ALA A 1 79 ? -9.227 9.115 13.457 1.00 94.38 79 ALA A O 1
ATOM 664 N N . ALA A 1 80 ? -9.236 8.784 11.227 1.00 92.06 80 ALA A N 1
ATOM 665 C CA . ALA A 1 80 ? -7.951 9.409 10.955 1.00 92.06 80 ALA A CA 1
ATOM 666 C C . ALA A 1 80 ? -7.998 10.930 10.798 1.00 92.06 80 ALA A C 1
ATOM 668 O O . ALA A 1 80 ? -6.943 11.563 10.780 1.00 92.06 80 ALA A O 1
ATOM 669 N N . GLY A 1 81 ? -9.192 11.518 10.684 1.00 91.81 81 GLY A N 1
ATOM 670 C CA . GLY A 1 81 ? -9.352 12.952 10.461 1.00 91.81 81 GLY A CA 1
ATOM 671 C C . GLY A 1 81 ? -8.698 13.433 9.161 1.00 91.81 81 GLY A C 1
ATOM 672 O O . GLY A 1 81 ? -8.234 14.570 9.098 1.00 91.81 81 GLY A O 1
ATOM 673 N N . VAL A 1 82 ? -8.616 12.577 8.134 1.00 89.81 82 VAL A N 1
ATOM 674 C CA . VAL A 1 82 ? -8.058 12.970 6.830 1.00 89.81 82 VAL A CA 1
ATOM 675 C C . VAL A 1 82 ? -9.040 13.917 6.147 1.00 89.81 82 VAL A C 1
ATOM 677 O O . VAL A 1 82 ? -10.203 13.570 5.944 1.00 89.81 82 VAL A O 1
ATOM 680 N N . SER A 1 83 ? -8.568 15.110 5.779 1.00 91.00 83 SER A N 1
ATOM 681 C CA . SER A 1 83 ? -9.389 16.121 5.103 1.00 91.00 83 SER A CA 1
ATOM 682 C C . SER A 1 83 ? -9.971 15.607 3.783 1.00 91.00 83 SER A C 1
ATOM 684 O O . SER A 1 83 ? -9.316 14.827 3.086 1.00 91.00 83 SER A O 1
ATOM 686 N N . ASP A 1 84 ? -11.124 16.141 3.385 1.00 93.06 84 ASP A N 1
ATOM 687 C CA . ASP A 1 84 ? -11.772 15.818 2.108 1.00 93.06 84 ASP A CA 1
ATOM 688 C C . ASP A 1 84 ? -10.897 16.105 0.883 1.00 93.06 84 ASP A C 1
ATOM 690 O O . ASP A 1 84 ? -10.995 15.388 -0.105 1.00 93.06 84 ASP A O 1
ATOM 694 N N . GLU A 1 85 ? -10.009 17.098 0.961 1.00 92.69 85 GLU A N 1
ATOM 695 C CA . GLU A 1 85 ? -9.077 17.448 -0.117 1.00 92.69 85 GLU A CA 1
ATOM 696 C C . GLU A 1 85 ? -8.029 16.350 -0.369 1.00 92.69 85 GLU A C 1
ATOM 698 O O . GLU A 1 85 ? -7.761 15.987 -1.510 1.00 92.69 85 GLU A O 1
ATOM 703 N N . HIS A 1 86 ? -7.461 15.785 0.699 1.00 87.50 86 HIS A N 1
ATOM 704 C CA . HIS A 1 86 ? -6.388 14.785 0.615 1.00 87.50 86 HIS A CA 1
ATOM 705 C C . HIS A 1 86 ? -6.906 13.345 0.485 1.00 87.50 86 HIS A C 1
ATOM 707 O O . HIS A 1 86 ? -6.175 12.455 0.048 1.00 87.50 86 HIS A O 1
ATOM 713 N N . TRP A 1 87 ? -8.154 13.092 0.887 1.00 92.56 87 TRP A N 1
ATOM 714 C CA . TRP A 1 87 ? -8.712 11.742 0.948 1.00 92.56 87 TRP A CA 1
ATOM 715 C C . TRP A 1 87 ? -8.745 10.987 -0.392 1.00 92.56 87 TRP A C 1
ATOM 717 O O . TRP A 1 87 ? -8.356 9.821 -0.379 1.00 92.56 87 TRP A O 1
ATOM 727 N N . PRO A 1 88 ? -9.133 11.584 -1.539 1.00 91.62 88 PRO A N 1
ATOM 728 C CA . PRO A 1 88 ? -9.238 10.850 -2.803 1.00 91.62 88 PRO A CA 1
ATOM 729 C C . PRO A 1 88 ? -7.935 10.158 -3.223 1.00 91.62 88 PRO A C 1
ATOM 731 O O . PRO A 1 88 ? -7.948 9.025 -3.702 1.00 91.62 88 PRO A O 1
ATOM 734 N N . ASP A 1 89 ? -6.795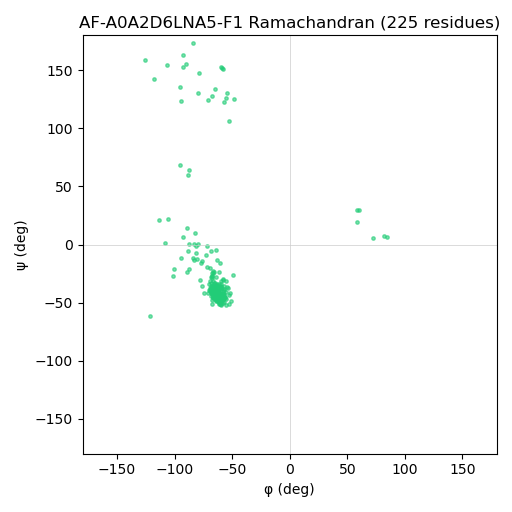 10.809 -2.990 1.00 85.88 89 ASP A N 1
ATOM 735 C CA . ASP A 1 89 ? -5.471 10.261 -3.291 1.00 85.88 89 ASP A CA 1
ATOM 736 C C . ASP A 1 89 ? -5.125 9.062 -2.386 1.00 85.88 89 ASP A C 1
ATOM 738 O O . ASP A 1 89 ? -4.580 8.054 -2.850 1.00 85.88 89 ASP A O 1
ATOM 742 N N . VAL A 1 90 ? -5.456 9.161 -1.093 1.00 88.25 90 VAL A N 1
ATOM 743 C CA . VAL A 1 90 ? -5.256 8.090 -0.104 1.00 88.25 90 VAL A CA 1
ATOM 744 C C . VAL A 1 90 ? -6.172 6.906 -0.412 1.00 88.25 90 VAL A C 1
ATOM 746 O O . VAL A 1 90 ? -5.712 5.767 -0.479 1.00 88.25 90 VAL A O 1
ATOM 749 N N . GLU A 1 91 ? -7.451 7.170 -0.661 1.00 92.12 91 GLU A N 1
ATOM 750 C CA . GLU A 1 91 ? -8.460 6.171 -1.007 1.00 92.12 91 GLU A CA 1
ATOM 751 C C . GLU A 1 91 ? -8.104 5.424 -2.293 1.00 92.12 91 GLU A C 1
ATOM 753 O O . GLU A 1 91 ? -8.168 4.193 -2.319 1.00 92.12 91 GLU A O 1
ATOM 758 N N . GLN A 1 92 ? -7.649 6.135 -3.331 1.00 89.44 92 GLN A N 1
ATOM 759 C CA . GLN A 1 92 ? -7.189 5.516 -4.574 1.00 89.44 92 GLN A CA 1
ATOM 760 C C . GLN A 1 92 ? -6.000 4.579 -4.323 1.00 89.44 92 GLN A C 1
ATOM 762 O O . GLN A 1 92 ? -6.001 3.442 -4.801 1.00 89.44 92 GLN A O 1
ATOM 767 N N . ALA A 1 93 ? -4.997 5.028 -3.561 1.00 88.38 93 ALA A N 1
ATOM 768 C CA . ALA A 1 93 ? -3.833 4.207 -3.237 1.00 88.38 93 ALA A CA 1
ATOM 769 C C . ALA A 1 93 ? -4.221 2.959 -2.426 1.00 88.38 93 ALA A C 1
ATOM 771 O O . ALA A 1 93 ? -3.782 1.856 -2.743 1.00 88.38 93 ALA A O 1
ATOM 772 N N . LEU A 1 94 ? -5.083 3.101 -1.420 1.00 91.38 94 LEU A N 1
ATOM 773 C CA . LEU A 1 94 ? -5.535 1.981 -0.590 1.00 91.38 94 LEU A CA 1
ATOM 774 C C . LEU A 1 94 ? -6.398 0.992 -1.361 1.00 91.38 94 LEU A C 1
ATOM 776 O O . LEU A 1 94 ? -6.206 -0.213 -1.221 1.00 91.38 94 LEU A O 1
ATOM 780 N N . THR A 1 95 ? -7.313 1.488 -2.191 1.00 92.44 95 THR A N 1
ATOM 781 C CA . THR A 1 95 ? -8.165 0.653 -3.043 1.00 92.44 95 THR A CA 1
ATOM 782 C C . THR A 1 95 ? -7.309 -0.167 -3.998 1.00 92.44 95 THR A C 1
ATOM 784 O O . THR A 1 95 ? -7.484 -1.381 -4.101 1.00 92.44 95 THR A O 1
ATOM 787 N N . TRP A 1 96 ? -6.313 0.462 -4.628 1.00 92.62 96 TRP A N 1
ATOM 788 C CA . TRP A 1 96 ? -5.366 -0.249 -5.483 1.00 92.62 96 TRP A CA 1
ATOM 789 C C . TRP A 1 96 ? -4.524 -1.258 -4.694 1.00 92.62 96 TRP A C 1
ATOM 791 O O . TRP A 1 96 ? -4.347 -2.398 -5.126 1.00 92.62 96 TRP A O 1
ATOM 801 N N . TRP A 1 97 ? -4.028 -0.882 -3.511 1.00 93.00 97 TRP A N 1
ATOM 802 C CA . TRP A 1 97 ? -3.263 -1.789 -2.655 1.00 93.00 97 TRP A CA 1
ATOM 803 C C . TRP A 1 97 ? -4.092 -3.017 -2.254 1.00 93.00 97 TRP A C 1
ATOM 805 O O . TRP A 1 97 ? -3.608 -4.138 -2.398 1.00 93.00 97 TRP A O 1
ATOM 815 N N . LEU A 1 98 ? -5.341 -2.826 -1.817 1.00 92.81 98 LEU A N 1
ATOM 816 C CA . LEU A 1 98 ? -6.264 -3.896 -1.417 1.00 92.81 98 LEU A CA 1
ATOM 817 C C . LEU A 1 98 ? -6.662 -4.788 -2.599 1.00 92.81 98 LEU A C 1
ATOM 819 O O . LEU A 1 98 ? -6.711 -6.009 -2.450 1.00 92.81 98 LEU A O 1
ATOM 823 N N . GLY A 1 99 ? -6.925 -4.188 -3.762 1.00 93.00 99 GLY A N 1
ATOM 824 C CA . GLY A 1 99 ? -7.366 -4.902 -4.960 1.00 93.00 99 GLY A CA 1
ATOM 825 C C . GLY A 1 99 ? -6.243 -5.622 -5.703 1.00 93.00 99 GLY A C 1
ATOM 826 O O . GLY A 1 99 ? -6.480 -6.669 -6.292 1.00 93.00 99 GLY A O 1
ATOM 827 N N . VAL A 1 100 ? -5.009 -5.109 -5.659 1.00 94.31 100 VAL A N 1
ATOM 828 C CA . VAL A 1 100 ? -3.891 -5.619 -6.473 1.00 94.31 100 VAL A CA 1
ATOM 829 C C . VAL A 1 100 ? -2.729 -6.088 -5.608 1.00 94.31 100 VAL A C 1
ATOM 831 O O . VAL A 1 100 ? -2.335 -7.257 -5.655 1.00 94.31 100 VAL A O 1
ATOM 834 N N . TRP A 1 101 ? -2.144 -5.181 -4.825 1.00 93.50 101 TRP A N 1
ATOM 835 C CA . TRP A 1 101 ? -0.875 -5.446 -4.147 1.00 93.50 101 TRP A CA 1
ATOM 836 C C . TRP A 1 101 ? -0.988 -6.497 -3.042 1.00 93.50 101 TRP A C 1
ATOM 838 O O . TRP A 1 101 ? -0.104 -7.345 -2.899 1.00 93.50 101 TRP A O 1
ATOM 848 N N . TRP A 1 102 ? -2.097 -6.488 -2.306 1.00 91.94 102 TRP A N 1
ATOM 849 C CA . TRP A 1 102 ? -2.419 -7.469 -1.278 1.00 91.94 102 TRP A CA 1
ATOM 850 C C . TRP A 1 102 ? -2.299 -8.907 -1.802 1.00 91.94 102 TRP A C 1
ATOM 852 O O . TRP A 1 102 ? -1.687 -9.750 -1.151 1.00 91.94 102 TRP A O 1
ATOM 862 N N . TYR A 1 103 ? -2.768 -9.183 -3.021 1.00 93.56 103 TYR A N 1
ATOM 863 C CA . TYR A 1 103 ? -2.656 -10.519 -3.610 1.00 93.56 103 TYR A CA 1
ATOM 864 C C . TYR A 1 103 ? -1.216 -10.917 -3.945 1.00 93.56 103 TYR A C 1
ATOM 866 O O . TYR A 1 103 ? -0.867 -12.087 -3.809 1.00 93.56 103 TYR A O 1
ATOM 874 N N . TYR A 1 104 ? -0.348 -9.973 -4.329 1.00 94.31 104 TYR A N 1
ATOM 875 C CA . TYR A 1 104 ? 1.086 -10.266 -4.437 1.00 94.31 104 TYR A CA 1
ATOM 876 C C . TYR A 1 104 ? 1.693 -10.583 -3.064 1.00 94.31 104 TYR A C 1
ATOM 878 O O . TYR A 1 104 ? 2.592 -11.424 -2.965 1.00 94.31 104 TYR A O 1
ATOM 886 N N . GLN A 1 105 ? 1.215 -9.929 -2.005 1.00 90.44 105 GLN A N 1
ATOM 887 C CA . GLN A 1 105 ? 1.675 -10.180 -0.639 1.00 90.44 105 GLN A CA 1
ATOM 888 C C . GLN A 1 105 ? 1.240 -11.535 -0.098 1.00 90.44 105 GLN A C 1
ATOM 890 O O . GLN A 1 105 ? 2.048 -12.208 0.536 1.00 90.44 105 GLN A O 1
ATOM 895 N N . ASP A 1 106 ? 0.017 -11.939 -0.418 1.00 91.00 106 ASP A N 1
ATOM 896 C CA . ASP A 1 106 ? -0.570 -13.238 -0.082 1.00 91.00 106 ASP A CA 1
ATOM 897 C C . ASP A 1 106 ? -0.160 -14.353 -1.069 1.00 91.00 106 ASP A C 1
ATOM 899 O O . ASP A 1 106 ? -0.723 -15.440 -1.061 1.00 91.00 106 ASP A O 1
ATOM 903 N N . GLU A 1 107 ? 0.800 -14.077 -1.962 1.00 93.75 107 GLU A N 1
ATOM 904 C CA . GLU A 1 107 ? 1.328 -15.005 -2.980 1.00 93.75 107 GLU A CA 1
ATOM 905 C C . GLU A 1 107 ? 0.279 -15.566 -3.968 1.00 93.75 107 GLU A C 1
ATOM 907 O O . GLU A 1 107 ? 0.526 -16.528 -4.696 1.00 93.75 107 GLU A O 1
ATOM 912 N N . ARG A 1 108 ? -0.874 -14.903 -4.093 1.00 94.19 108 ARG A N 1
ATOM 913 C CA . ARG A 1 108 ? -1.966 -15.222 -5.030 1.00 94.19 108 ARG A CA 1
ATOM 914 C C . ARG A 1 108 ? -1.765 -14.527 -6.376 1.00 94.19 108 ARG A C 1
ATOM 916 O O . ARG A 1 108 ? -2.597 -13.733 -6.818 1.00 94.19 108 ARG A O 1
ATOM 923 N N . TYR A 1 109 ? -0.648 -14.819 -7.040 1.00 95.94 109 TYR A N 1
ATOM 924 C CA . TYR A 1 109 ? -0.190 -14.068 -8.218 1.00 95.94 109 TYR A CA 1
ATOM 925 C C . TYR A 1 109 ? -1.168 -14.065 -9.399 1.00 95.94 109 TYR A C 1
ATOM 927 O O . TYR A 1 109 ? -1.310 -13.043 -10.058 1.00 95.94 109 TYR A O 1
ATOM 935 N N . GLU A 1 110 ? -1.894 -15.156 -9.650 1.00 95.56 110 GLU A N 1
ATOM 936 C CA . GLU A 1 110 ? -2.894 -15.192 -10.730 1.00 95.56 110 GLU A CA 1
ATOM 937 C C . GLU A 1 110 ? -4.057 -14.228 -10.478 1.00 95.56 110 GLU A C 1
ATOM 939 O O . GLU A 1 110 ? -4.555 -13.568 -11.389 1.00 95.56 110 GLU A O 1
ATOM 944 N N . GLN A 1 111 ? -4.496 -14.122 -9.223 1.00 94.81 111 GLN A N 1
ATOM 945 C CA . GLN A 1 111 ? -5.520 -13.158 -8.847 1.00 94.81 111 GLN A CA 1
ATOM 946 C C . GLN A 1 111 ? -4.979 -11.735 -8.897 1.00 94.81 111 GLN A C 1
ATOM 948 O O . GLN A 1 111 ? -5.658 -10.864 -9.430 1.00 94.81 111 GLN A O 1
ATOM 953 N N . ALA A 1 112 ? -3.749 -11.526 -8.427 1.00 95.75 112 ALA A N 1
ATOM 954 C CA . ALA A 1 112 ? -3.076 -10.238 -8.509 1.00 95.75 112 ALA A CA 1
ATOM 955 C C . ALA A 1 112 ? -2.960 -9.745 -9.962 1.00 95.75 112 ALA A C 1
ATOM 957 O O . ALA A 1 112 ? -3.260 -8.589 -10.243 1.00 95.75 112 ALA A O 1
ATOM 958 N N . ALA A 1 113 ? -2.595 -10.628 -10.897 1.00 96.19 113 ALA A N 1
ATOM 959 C CA . ALA A 1 113 ? -2.521 -10.312 -12.318 1.00 96.19 113 ALA A CA 1
ATOM 960 C C . ALA A 1 113 ? -3.904 -9.984 -12.905 1.00 96.19 113 ALA A C 1
ATOM 962 O O . ALA A 1 113 ? -4.036 -8.986 -13.605 1.00 96.19 113 ALA A O 1
ATOM 963 N N . ARG A 1 114 ? -4.949 -10.763 -12.589 1.00 95.56 114 ARG A N 1
ATOM 964 C CA . ARG A 1 114 ? -6.320 -10.457 -13.045 1.00 95.56 114 ARG A CA 1
ATOM 965 C C . ARG A 1 114 ? -6.805 -9.096 -12.549 1.00 95.56 114 ARG A C 1
ATOM 967 O O . ARG A 1 114 ? -7.345 -8.330 -13.336 1.00 95.56 114 ARG A O 1
ATOM 974 N N . GLN A 1 115 ? -6.586 -8.802 -11.270 1.00 95.06 115 GLN A N 1
ATOM 975 C CA . GLN A 1 115 ? -6.990 -7.532 -10.668 1.00 95.06 115 GLN A CA 1
ATOM 976 C C . GLN A 1 115 ? -6.152 -6.362 -11.180 1.00 95.06 115 GLN A C 1
ATOM 978 O O . GLN A 1 115 ? -6.673 -5.280 -11.384 1.00 95.06 115 GLN A O 1
ATOM 983 N N . LEU A 1 116 ? -4.868 -6.564 -11.475 1.00 95.06 116 LEU A N 1
ATOM 984 C CA . LEU A 1 116 ? -4.048 -5.529 -12.104 1.00 95.06 116 LEU A CA 1
ATOM 985 C C . LEU A 1 116 ? -4.654 -5.049 -13.439 1.00 95.06 116 LEU A C 1
ATOM 987 O O . LEU A 1 116 ? -4.626 -3.853 -13.725 1.00 95.06 116 LEU A O 1
ATOM 991 N N . GLY A 1 117 ? -5.267 -5.956 -14.205 1.00 92.25 117 GLY A N 1
ATOM 992 C CA . GLY A 1 117 ? -5.928 -5.634 -15.470 1.00 92.25 117 GLY A CA 1
ATOM 993 C C . GLY A 1 117 ? -7.178 -4.760 -15.329 1.00 92.25 117 GLY A C 1
ATOM 994 O O . GLY A 1 117 ? -7.518 -4.048 -16.268 1.00 92.25 117 GLY A O 1
ATOM 995 N N . THR A 1 118 ? -7.834 -4.735 -14.161 1.00 92.12 118 THR A N 1
ATOM 996 C CA . THR A 1 118 ? -8.997 -3.854 -13.928 1.00 92.12 118 THR A CA 1
ATOM 997 C C . THR A 1 118 ? -8.600 -2.385 -13.782 1.00 92.12 118 THR A C 1
ATOM 999 O O . THR A 1 118 ? -9.465 -1.518 -13.759 1.00 92.12 118 THR A O 1
ATOM 1002 N N . PHE A 1 119 ? -7.299 -2.093 -13.692 1.00 86.69 119 PHE A N 1
ATOM 1003 C CA . PHE A 1 119 ? -6.744 -0.741 -13.629 1.00 86.69 119 PHE A CA 1
ATOM 1004 C C . PHE A 1 119 ? -6.080 -0.320 -14.949 1.00 86.69 119 PHE A C 1
ATOM 1006 O O . PHE A 1 119 ? -5.230 0.570 -14.947 1.00 86.69 119 PHE A O 1
ATOM 1013 N N . ALA A 1 120 ? -6.448 -0.946 -16.073 1.00 87.62 120 ALA A N 1
ATOM 1014 C CA . ALA A 1 120 ? -5.896 -0.626 -17.392 1.00 87.62 120 ALA A CA 1
ATOM 1015 C C . ALA A 1 120 ? -6.168 0.817 -17.848 1.00 87.62 120 ALA A C 1
ATOM 1017 O O . ALA A 1 120 ? -5.396 1.358 -18.638 1.00 87.62 120 ALA A O 1
ATOM 1018 N N . ASP A 1 121 ? -7.218 1.445 -17.312 1.00 88.75 121 ASP A N 1
ATOM 1019 C CA . ASP A 1 121 ? -7.580 2.834 -17.608 1.00 88.75 121 ASP A CA 1
ATOM 1020 C C . ASP A 1 121 ? -6.687 3.859 -16.893 1.00 88.75 121 ASP A C 1
ATOM 1022 O O . ASP A 1 121 ? -6.690 5.039 -17.249 1.00 88.75 121 ASP A O 1
ATOM 1026 N N . LEU A 1 122 ? -5.906 3.441 -15.885 1.00 86.62 122 LEU A N 1
ATOM 1027 C CA . LEU A 1 122 ? -4.913 4.328 -15.290 1.00 86.62 122 LEU A CA 1
ATOM 1028 C C . LEU A 1 122 ? -3.823 4.607 -16.317 1.00 86.62 122 LEU A C 1
ATOM 1030 O O . LEU A 1 122 ? -3.195 3.688 -16.850 1.00 86.62 122 LEU A O 1
ATOM 1034 N N . ASP A 1 123 ? -3.540 5.890 -16.541 1.00 90.06 123 ASP A N 1
ATOM 1035 C CA . ASP A 1 123 ? -2.372 6.240 -17.325 1.00 90.06 123 ASP A CA 1
ATOM 1036 C C . ASP A 1 123 ? -1.102 5.657 -16.677 1.00 90.06 123 ASP A C 1
ATOM 1038 O O . ASP A 1 123 ? -1.001 5.409 -15.467 1.00 90.06 123 ASP A O 1
ATOM 1042 N N . ARG A 1 124 ? -0.110 5.368 -17.518 1.00 89.50 124 ARG A N 1
ATOM 1043 C CA . ARG A 1 124 ? 1.111 4.692 -17.072 1.00 89.50 124 ARG A CA 1
ATOM 1044 C C . ARG A 1 124 ? 1.840 5.453 -15.950 1.00 89.50 124 ARG A C 1
ATOM 1046 O O . ARG A 1 124 ? 2.275 4.789 -15.005 1.00 89.50 124 ARG A O 1
ATOM 1053 N N . PRO A 1 125 ? 2.028 6.789 -16.020 1.00 89.88 125 PRO A N 1
ATOM 1054 C CA . PRO A 1 125 ? 2.626 7.545 -14.921 1.00 89.88 125 PRO A CA 1
ATOM 1055 C C . PRO A 1 125 ? 1.881 7.367 -13.595 1.00 89.88 125 PRO A C 1
ATOM 1057 O O . PRO A 1 125 ? 2.527 7.081 -12.584 1.00 89.88 125 PRO A O 1
ATOM 1060 N N . ARG A 1 126 ? 0.546 7.455 -13.604 1.00 88.81 126 ARG A N 1
ATOM 1061 C CA . ARG A 1 126 ? -0.295 7.299 -12.415 1.00 88.81 126 ARG A CA 1
ATOM 1062 C C . ARG A 1 126 ? -0.216 5.881 -11.868 1.00 88.81 126 ARG A C 1
ATOM 1064 O O . ARG A 1 126 ? -0.050 5.730 -10.666 1.00 88.81 126 ARG A O 1
ATOM 1071 N N . LEU A 1 127 ? -0.220 4.848 -12.716 1.00 91.06 127 LEU A N 1
ATOM 1072 C CA . LEU A 1 127 ? -0.039 3.460 -12.266 1.00 91.06 127 LEU A CA 1
ATOM 1073 C C . LEU A 1 127 ? 1.288 3.273 -11.514 1.00 91.06 127 LEU A C 1
ATOM 1075 O O . LEU A 1 127 ? 1.320 2.656 -10.448 1.00 91.06 127 LEU A O 1
ATOM 1079 N N . ILE A 1 128 ? 2.386 3.804 -12.062 1.00 90.06 128 ILE A N 1
ATOM 1080 C CA . ILE A 1 128 ? 3.713 3.706 -11.438 1.00 90.06 128 ILE A CA 1
ATOM 1081 C C . ILE A 1 128 ? 3.734 4.464 -10.109 1.00 90.06 128 ILE A C 1
ATOM 1083 O O . ILE A 1 128 ? 4.229 3.930 -9.115 1.00 90.06 128 ILE A O 1
ATOM 1087 N N . GLU A 1 129 ? 3.188 5.679 -10.076 1.00 87.56 129 GLU A N 1
ATOM 1088 C CA . GLU A 1 129 ? 3.098 6.488 -8.862 1.00 87.56 129 GLU A CA 1
ATOM 1089 C C . GLU A 1 129 ? 2.250 5.801 -7.782 1.00 87.56 129 GLU A C 1
ATOM 1091 O O . GLU A 1 129 ? 2.715 5.640 -6.651 1.00 87.56 129 GLU A O 1
ATOM 1096 N N . THR A 1 130 ? 1.048 5.333 -8.127 1.00 88.94 130 THR A N 1
ATOM 1097 C CA . THR A 1 130 ? 0.152 4.608 -7.219 1.00 88.94 130 THR A CA 1
ATOM 1098 C C . THR A 1 130 ? 0.844 3.373 -6.659 1.00 88.94 130 THR A C 1
ATOM 1100 O O . THR A 1 130 ? 0.898 3.208 -5.440 1.00 88.94 130 THR A O 1
ATOM 1103 N N . ALA A 1 131 ? 1.453 2.546 -7.512 1.00 90.44 131 ALA A N 1
ATOM 1104 C CA . ALA A 1 131 ? 2.168 1.358 -7.063 1.00 90.44 131 ALA A CA 1
ATOM 1105 C C . ALA A 1 131 ? 3.350 1.719 -6.140 1.00 90.44 131 ALA A C 1
ATOM 1107 O O . ALA A 1 131 ? 3.567 1.050 -5.131 1.00 90.44 131 ALA A O 1
ATOM 1108 N N . GLN A 1 132 ? 4.096 2.794 -6.426 1.00 87.81 132 GLN A N 1
ATOM 1109 C CA . GLN A 1 132 ? 5.192 3.256 -5.565 1.00 87.81 132 GLN A CA 1
ATOM 1110 C C . GLN A 1 132 ? 4.692 3.733 -4.200 1.00 87.81 132 GLN A C 1
ATOM 1112 O O . GLN A 1 132 ? 5.258 3.321 -3.185 1.00 87.81 132 GLN A O 1
ATOM 1117 N N . ARG A 1 133 ? 3.632 4.553 -4.163 1.00 83.69 133 ARG A N 1
ATOM 1118 C CA . ARG A 1 133 ? 2.991 4.993 -2.913 1.00 83.69 133 ARG A CA 1
ATOM 1119 C C . ARG A 1 133 ? 2.533 3.781 -2.099 1.00 83.69 133 ARG A C 1
ATOM 1121 O O . ARG A 1 133 ? 2.870 3.682 -0.923 1.00 83.69 133 ARG A O 1
ATOM 1128 N N . CYS A 1 134 ? 1.899 2.805 -2.749 1.00 85.62 134 CYS A N 1
ATOM 1129 C CA . CYS A 1 134 ? 1.467 1.544 -2.140 1.00 85.62 134 CYS A CA 1
ATOM 1130 C C . CYS A 1 134 ? 2.619 0.756 -1.500 1.00 85.62 134 CYS A C 1
ATOM 1132 O O . CYS A 1 134 ? 2.449 0.187 -0.423 1.00 85.62 134 CYS A O 1
ATOM 1134 N N . LEU A 1 135 ? 3.803 0.734 -2.124 1.00 86.38 135 LEU A N 1
ATOM 1135 C CA . LEU A 1 135 ? 4.981 0.106 -1.519 1.00 86.38 135 LEU A CA 1
ATOM 1136 C C . LEU A 1 135 ? 5.465 0.850 -0.270 1.00 86.38 135 LEU A C 1
ATOM 1138 O O . LEU A 1 135 ? 5.876 0.217 0.701 1.00 86.38 135 LEU A O 1
ATOM 1142 N N . LEU A 1 136 ? 5.435 2.181 -0.286 1.00 81.25 136 LEU A N 1
ATOM 1143 C CA . LEU A 1 136 ? 5.908 2.993 0.837 1.00 81.25 136 LEU A CA 1
ATOM 1144 C C . LEU A 1 136 ? 4.996 2.863 2.061 1.00 81.25 136 LEU A C 1
ATOM 1146 O O . LEU A 1 136 ? 5.500 2.746 3.180 1.00 81.25 136 LEU A O 1
ATOM 1150 N N . ILE A 1 137 ? 3.679 2.820 1.841 1.00 76.56 137 ILE A N 1
ATOM 1151 C CA . ILE A 1 137 ? 2.670 2.697 2.905 1.00 76.56 137 ILE A CA 1
ATOM 1152 C C . ILE A 1 137 ? 2.349 1.240 3.271 1.00 76.56 137 ILE A C 1
ATOM 1154 O O . ILE A 1 137 ? 1.607 0.992 4.218 1.00 76.56 137 ILE A O 1
ATOM 1158 N N . SER A 1 138 ? 2.900 0.264 2.539 1.00 83.44 138 SER A N 1
ATOM 1159 C CA . SER A 1 138 ? 2.634 -1.155 2.771 1.00 83.44 138 SER A CA 1
ATOM 1160 C C . SER A 1 138 ? 2.941 -1.539 4.224 1.00 83.44 138 SER A C 1
ATOM 1162 O O . SER A 1 138 ? 4.075 -1.368 4.668 1.00 83.44 138 SER A O 1
ATOM 1164 N N . PRO A 1 139 ? 1.998 -2.142 4.965 1.00 75.62 139 PRO A N 1
ATOM 1165 C CA . PRO A 1 139 ? 2.250 -2.590 6.333 1.00 75.62 139 PRO A CA 1
ATOM 1166 C C . PRO A 1 139 ? 3.056 -3.887 6.413 1.00 75.62 139 PRO A C 1
ATOM 1168 O O . PRO A 1 139 ? 3.568 -4.239 7.478 1.00 75.62 139 PRO A O 1
ATOM 1171 N N . LEU A 1 140 ? 3.159 -4.617 5.302 1.00 82.69 140 LEU A N 1
ATOM 1172 C CA . LEU A 1 140 ? 3.875 -5.883 5.211 1.00 82.69 140 LEU A CA 1
ATOM 1173 C C . LEU A 1 140 ? 5.186 -5.724 4.452 1.00 82.69 140 LEU A C 1
ATOM 1175 O O . LEU A 1 140 ? 5.333 -4.855 3.591 1.00 82.69 140 LEU A O 1
ATOM 1179 N N . SER A 1 141 ? 6.131 -6.619 4.744 1.00 85.19 141 SER A N 1
ATOM 1180 C CA . SER A 1 141 ? 7.414 -6.623 4.054 1.00 85.19 141 SER A CA 1
ATOM 1181 C C . SER A 1 141 ? 7.276 -6.944 2.583 1.00 85.19 141 SER A C 1
ATOM 1183 O O . SER A 1 141 ? 6.677 -7.949 2.212 1.00 85.19 141 SER A O 1
ATOM 1185 N N . ILE A 1 142 ? 7.954 -6.137 1.779 1.00 89.88 142 ILE A N 1
ATOM 1186 C CA . ILE A 1 142 ? 7.997 -6.274 0.331 1.00 89.88 142 ILE A CA 1
ATOM 1187 C C . ILE A 1 142 ? 9.231 -7.076 -0.074 1.00 89.88 142 ILE A C 1
ATOM 1189 O O . ILE A 1 142 ? 10.361 -6.709 0.244 1.00 89.88 142 ILE A O 1
ATOM 1193 N N . SER A 1 143 ? 9.044 -8.171 -0.799 1.00 92.88 143 SER A N 1
ATOM 1194 C CA . SER A 1 143 ? 10.149 -8.951 -1.354 1.00 92.88 143 SER A CA 1
ATOM 1195 C C . SER A 1 143 ? 10.490 -8.510 -2.779 1.00 92.88 143 SER A C 1
ATOM 1197 O O . SER A 1 143 ? 9.634 -8.071 -3.547 1.00 92.88 143 SER A O 1
ATOM 1199 N N . ALA A 1 144 ? 11.751 -8.698 -3.179 1.00 91.25 144 ALA A N 1
ATOM 1200 C CA . ALA A 1 144 ? 12.157 -8.490 -4.570 1.00 91.25 144 ALA A CA 1
ATOM 1201 C C . ALA A 1 144 ? 11.386 -9.408 -5.536 1.00 91.25 144 ALA A C 1
ATOM 1203 O O . ALA A 1 144 ? 11.101 -9.011 -6.661 1.00 91.25 144 ALA A O 1
ATOM 1204 N N . ARG A 1 145 ? 11.002 -10.613 -5.084 1.00 94.25 145 ARG A N 1
ATOM 1205 C CA . ARG A 1 145 ? 10.171 -11.547 -5.854 1.00 94.25 145 ARG A CA 1
ATOM 1206 C C . ARG A 1 145 ? 8.815 -10.931 -6.200 1.00 94.25 145 ARG A C 1
ATOM 1208 O O . ARG A 1 145 ? 8.436 -10.973 -7.363 1.00 94.25 145 ARG A O 1
ATOM 1215 N N . GLN A 1 146 ? 8.133 -10.323 -5.228 1.00 95.19 146 GLN A N 1
ATOM 1216 C CA . GLN A 1 146 ? 6.840 -9.658 -5.438 1.00 95.19 146 GLN A CA 1
ATOM 1217 C C . GLN A 1 146 ? 6.955 -8.499 -6.430 1.00 95.19 146 GLN A C 1
ATOM 1219 O O . GLN A 1 146 ? 6.185 -8.445 -7.381 1.00 95.19 146 GLN A O 1
ATOM 1224 N N . ILE A 1 147 ? 7.964 -7.634 -6.267 1.00 94.94 147 ILE A N 1
ATOM 1225 C CA . ILE A 1 147 ? 8.225 -6.525 -7.203 1.00 94.94 147 ILE A CA 1
ATOM 1226 C C . ILE A 1 147 ? 8.463 -7.054 -8.622 1.00 94.94 147 ILE A C 1
ATOM 1228 O O . ILE A 1 147 ? 7.881 -6.554 -9.580 1.00 94.94 147 ILE A O 1
ATOM 1232 N N . ASN A 1 148 ? 9.301 -8.083 -8.763 1.00 94.69 148 ASN A N 1
ATOM 1233 C CA . ASN A 1 148 ? 9.620 -8.668 -10.063 1.00 94.69 148 ASN A CA 1
ATOM 1234 C C . ASN A 1 148 ? 8.396 -9.311 -10.715 1.00 94.69 148 ASN A C 1
ATOM 1236 O O . ASN A 1 148 ? 8.230 -9.205 -11.929 1.00 94.69 148 ASN A O 1
ATOM 1240 N N . ARG A 1 149 ? 7.553 -9.971 -9.913 1.00 96.62 149 ARG A N 1
ATOM 1241 C CA . ARG A 1 149 ? 6.331 -10.604 -10.396 1.00 96.62 149 ARG A CA 1
ATOM 1242 C C . ARG A 1 149 ? 5.325 -9.560 -10.869 1.00 96.62 149 ARG A C 1
ATOM 1244 O O . ARG A 1 149 ? 4.931 -9.623 -12.026 1.00 96.62 149 ARG A O 1
ATOM 1251 N N . PHE A 1 150 ? 5.035 -8.557 -10.040 1.00 96.00 150 PHE A N 1
ATOM 1252 C CA . PHE A 1 150 ? 4.210 -7.409 -10.421 1.00 96.00 150 PHE A CA 1
ATOM 1253 C C . PHE A 1 150 ? 4.699 -6.761 -11.719 1.00 96.00 150 PHE A C 1
ATOM 1255 O O . PHE A 1 150 ? 3.921 -6.559 -12.644 1.00 96.00 150 PHE A O 1
ATOM 1262 N N . TRP A 1 151 ? 6.002 -6.488 -11.819 1.00 95.50 151 TRP A N 1
ATOM 1263 C CA . TRP A 1 151 ? 6.582 -5.881 -13.014 1.00 95.50 151 TRP A CA 1
ATOM 1264 C C . TRP A 1 151 ? 6.392 -6.756 -14.261 1.00 95.50 151 TRP A C 1
ATOM 1266 O O . TRP A 1 151 ? 6.086 -6.248 -15.336 1.00 95.50 151 TRP A O 1
ATOM 1276 N N . SER A 1 152 ? 6.571 -8.073 -14.127 1.00 96.06 152 SER A N 1
ATOM 1277 C CA . SER A 1 152 ? 6.355 -9.025 -15.220 1.00 96.06 152 SER A CA 1
ATOM 1278 C C . SER A 1 152 ? 4.894 -9.068 -15.666 1.00 96.06 152 SER A C 1
ATOM 1280 O O . SER A 1 152 ? 4.635 -9.070 -16.866 1.00 96.06 152 SER A O 1
ATOM 1282 N N . ASP A 1 153 ? 3.959 -9.091 -14.717 1.00 96.88 153 ASP A N 1
ATOM 1283 C CA . ASP A 1 153 ? 2.523 -9.133 -15.000 1.00 96.88 153 ASP A CA 1
ATOM 1284 C C . ASP A 1 153 ? 2.041 -7.796 -15.612 1.00 96.88 153 ASP A C 1
ATOM 1286 O O . ASP A 1 153 ? 1.264 -7.789 -16.562 1.00 96.88 153 ASP A O 1
ATOM 1290 N N . ALA A 1 154 ? 2.577 -6.653 -15.167 1.00 95.50 154 ALA A N 1
ATOM 1291 C CA . ALA A 1 154 ? 2.289 -5.345 -15.764 1.00 95.50 154 ALA A CA 1
ATOM 1292 C C . ALA A 1 154 ? 2.838 -5.203 -17.196 1.00 95.50 154 ALA A C 1
ATOM 1294 O O . ALA A 1 154 ? 2.201 -4.582 -18.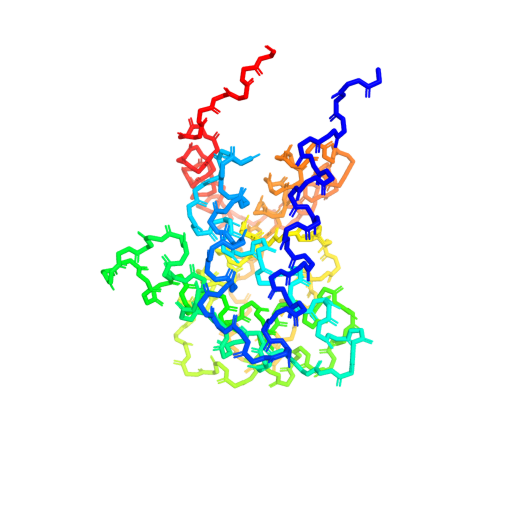049 1.00 95.50 154 ALA A O 1
ATOM 1295 N N . LEU A 1 155 ? 4.021 -5.771 -17.469 1.00 95.38 155 LEU A N 1
ATOM 1296 C CA . LEU A 1 155 ? 4.593 -5.826 -18.818 1.00 95.38 155 LEU A CA 1
ATOM 1297 C C . LEU A 1 155 ? 3.762 -6.718 -19.749 1.00 95.38 155 LEU A C 1
ATOM 1299 O O . LEU A 1 155 ? 3.515 -6.333 -20.889 1.00 95.38 155 LEU A O 1
ATOM 1303 N N . SER A 1 156 ? 3.346 -7.904 -19.289 1.00 95.94 156 SER A N 1
ATOM 1304 C CA . SER A 1 156 ? 2.598 -8.856 -20.123 1.00 95.94 156 SER A CA 1
ATOM 1305 C C . SER A 1 156 ? 1.203 -8.351 -20.491 1.00 95.94 156 SER A C 1
ATOM 1307 O O . SER A 1 156 ? 0.697 -8.690 -21.556 1.00 95.94 156 SER A O 1
ATOM 1309 N N . GLN A 1 157 ? 0.618 -7.497 -19.651 1.00 95.69 157 GLN A N 1
ATOM 1310 C CA . GLN A 1 157 ? -0.667 -6.840 -19.900 1.00 95.69 157 GLN A CA 1
ATOM 1311 C C . GLN A 1 157 ? -0.545 -5.518 -20.673 1.00 95.69 157 GLN A C 1
ATOM 1313 O O . GLN A 1 157 ? -1.546 -4.852 -20.912 1.00 95.69 157 GLN A O 1
ATOM 1318 N N . GLY A 1 158 ? 0.668 -5.098 -21.054 1.00 94.56 158 GLY A N 1
ATOM 1319 C CA . GLY A 1 158 ? 0.889 -3.856 -21.803 1.00 94.56 158 GLY A CA 1
ATOM 1320 C C . GLY A 1 158 ? 0.703 -2.564 -20.996 1.00 94.56 158 GLY A C 1
ATOM 1321 O O . GLY A 1 158 ? 0.815 -1.472 -21.557 1.00 94.56 158 GLY A O 1
ATOM 1322 N N . LEU A 1 159 ? 0.483 -2.663 -19.681 1.00 93.75 159 LEU A N 1
ATOM 1323 C CA . LEU A 1 159 ? 0.311 -1.512 -18.786 1.00 93.75 159 LEU A CA 1
ATOM 1324 C C . LEU A 1 159 ? 1.611 -0.701 -18.673 1.00 93.75 159 LEU A C 1
ATOM 1326 O O . LEU A 1 159 ? 1.629 0.534 -18.681 1.00 93.75 159 LEU A O 1
ATOM 1330 N N . ILE A 1 160 ? 2.740 -1.409 -18.641 1.00 94.00 160 ILE A N 1
ATOM 1331 C CA . ILE A 1 160 ? 4.083 -0.830 -18.653 1.00 94.00 160 ILE A CA 1
ATOM 1332 C C . ILE A 1 160 ? 4.805 -1.315 -19.914 1.00 94.00 160 ILE A C 1
ATOM 1334 O O . ILE A 1 160 ? 4.635 -2.452 -20.343 1.00 94.00 160 ILE A O 1
ATOM 1338 N N . GLY A 1 161 ? 5.614 -0.455 -20.535 1.00 90.94 161 GLY A N 1
ATOM 1339 C CA . GLY A 1 161 ? 6.414 -0.827 -21.702 1.00 90.94 161 GLY A CA 1
ATOM 1340 C C . GLY A 1 161 ? 7.825 -1.312 -21.342 1.00 90.94 161 GLY A C 1
ATOM 1341 O O . GLY A 1 161 ? 8.367 -1.054 -20.265 1.00 90.94 161 GLY A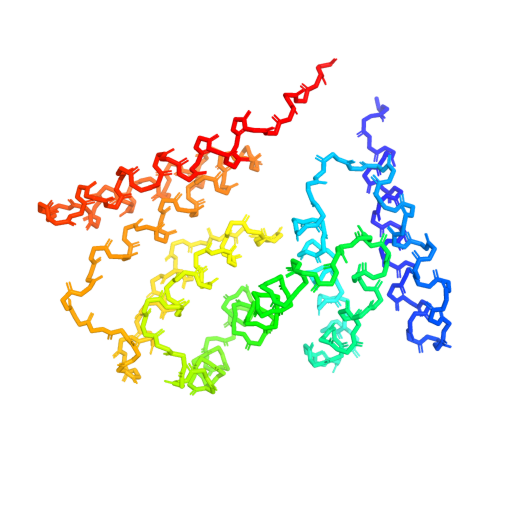 O 1
ATOM 1342 N N . ALA A 1 162 ? 8.482 -1.982 -22.291 1.00 88.62 162 ALA A N 1
ATOM 1343 C CA . ALA A 1 162 ? 9.853 -2.469 -22.108 1.00 88.62 162 ALA A CA 1
ATOM 1344 C C . ALA A 1 162 ? 10.896 -1.338 -21.984 1.00 88.62 162 ALA A C 1
ATOM 1346 O O . ALA A 1 162 ? 11.948 -1.534 -21.372 1.00 88.62 162 ALA A O 1
ATOM 1347 N N . ALA A 1 163 ? 10.616 -0.150 -22.530 1.00 86.69 163 ALA A N 1
ATOM 1348 C CA . ALA A 1 163 ? 11.500 1.015 -22.435 1.00 86.69 163 ALA A CA 1
ATOM 1349 C C . ALA A 1 163 ? 11.580 1.588 -21.004 1.00 86.69 163 ALA A C 1
ATOM 1351 O O . ALA A 1 163 ? 12.544 2.272 -20.648 1.00 86.69 163 ALA A O 1
ATOM 1352 N N . GLN A 1 164 ? 10.597 1.272 -20.159 1.00 85.88 164 GLN A N 1
ATOM 1353 C CA . GLN A 1 164 ? 10.459 1.779 -18.796 1.00 85.88 164 GLN A CA 1
ATOM 1354 C C . GLN A 1 164 ? 11.184 0.923 -17.751 1.00 85.88 164 GLN A C 1
ATOM 1356 O O . GLN A 1 164 ? 10.982 1.114 -16.561 1.00 85.88 164 GLN A O 1
ATOM 1361 N N . ARG A 1 165 ? 12.086 0.010 -18.141 1.00 84.50 165 ARG A N 1
ATOM 1362 C CA . ARG A 1 165 ? 12.852 -0.834 -17.192 1.00 84.50 165 ARG A CA 1
ATOM 1363 C C . ARG A 1 165 ? 13.516 -0.062 -16.040 1.00 84.50 165 ARG A C 1
ATOM 1365 O O . ARG A 1 165 ? 13.721 -0.643 -14.983 1.00 84.50 165 ARG A O 1
ATOM 1372 N N . HIS A 1 166 ? 13.825 1.219 -16.228 1.00 84.44 166 HIS A N 1
ATOM 1373 C CA . HIS A 1 166 ? 14.387 2.087 -15.193 1.00 84.44 166 HIS A CA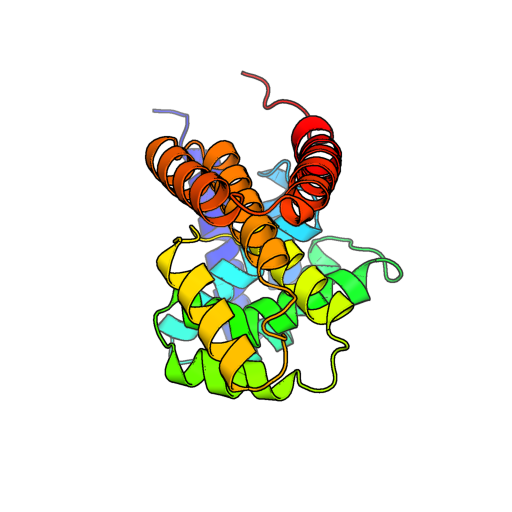 1
ATOM 1374 C C . HIS A 1 166 ? 13.411 2.385 -14.037 1.00 84.44 166 HIS A C 1
ATOM 1376 O O . HIS A 1 166 ? 13.856 2.576 -12.908 1.00 84.44 166 HIS A O 1
ATOM 1382 N N . ASP A 1 167 ? 12.094 2.352 -14.258 1.00 88.12 167 ASP A N 1
ATOM 1383 C CA . ASP A 1 167 ? 11.109 2.530 -13.182 1.00 88.12 167 ASP A CA 1
ATOM 1384 C C . ASP A 1 167 ? 11.045 1.302 -12.256 1.00 88.12 167 ASP A C 1
ATOM 1386 O O . ASP A 1 167 ? 10.679 1.418 -11.087 1.00 88.12 167 ASP A O 1
ATOM 1390 N N . ARG A 1 168 ? 11.525 0.134 -12.709 1.00 91.94 168 ARG A N 1
ATOM 1391 C CA . ARG A 1 168 ? 11.725 -1.039 -11.842 1.00 91.94 168 ARG A CA 1
ATOM 1392 C C . ARG A 1 168 ? 12.727 -0.764 -10.722 1.00 91.94 168 ARG A C 1
ATOM 1394 O O . ARG A 1 168 ? 12.542 -1.243 -9.604 1.00 91.94 168 ARG A O 1
ATOM 1401 N N . THR A 1 169 ? 13.762 0.030 -10.998 1.00 91.00 169 THR A N 1
ATOM 1402 C CA . THR A 1 169 ? 14.722 0.467 -9.977 1.00 91.00 169 THR A CA 1
ATOM 1403 C C . THR A 1 169 ? 14.021 1.246 -8.868 1.00 91.00 169 THR A C 1
ATOM 1405 O O . THR A 1 169 ? 14.288 0.983 -7.698 1.00 91.00 169 THR A O 1
ATOM 1408 N N . MET A 1 170 ? 13.082 2.140 -9.207 1.00 89.75 170 MET A N 1
ATOM 1409 C CA . MET A 1 170 ? 12.320 2.888 -8.199 1.00 89.75 170 MET A CA 1
ATOM 1410 C C . MET A 1 170 ? 11.566 1.962 -7.249 1.00 89.75 170 MET A C 1
ATOM 1412 O O . MET A 1 170 ? 11.603 2.176 -6.043 1.00 89.75 170 MET A O 1
ATOM 1416 N N . PHE A 1 171 ? 10.934 0.902 -7.761 1.00 91.94 171 PHE A N 1
ATOM 1417 C CA . PHE A 1 171 ? 10.225 -0.057 -6.912 1.00 91.94 171 PHE A CA 1
ATOM 1418 C C . PHE A 1 171 ? 11.160 -0.767 -5.923 1.00 91.94 171 PHE A C 1
ATOM 1420 O O . PHE A 1 171 ? 10.823 -0.907 -4.745 1.00 91.94 171 PHE A O 1
ATOM 1427 N N . HIS A 1 172 ? 12.353 -1.176 -6.366 1.00 93.25 172 HIS A N 1
ATOM 1428 C CA . HIS A 1 172 ? 13.345 -1.773 -5.467 1.00 93.25 172 HIS A CA 1
ATOM 1429 C C . HIS A 1 172 ? 13.887 -0.771 -4.439 1.00 93.25 172 HIS A C 1
ATOM 1431 O O . HIS A 1 172 ? 14.071 -1.152 -3.281 1.00 93.25 172 HIS A O 1
ATOM 1437 N N . LEU A 1 173 ? 14.065 0.499 -4.817 1.00 91.56 173 LEU A N 1
ATOM 1438 C CA . LEU A 1 173 ? 14.470 1.564 -3.897 1.00 91.56 173 LEU A CA 1
ATOM 1439 C C . LEU A 1 173 ? 13.387 1.859 -2.848 1.00 91.56 173 LEU A C 1
ATOM 1441 O O . LEU A 1 173 ? 13.701 1.953 -1.661 1.00 91.56 173 LEU A O 1
ATOM 1445 N N . SER A 1 174 ? 12.111 1.909 -3.240 1.00 89.75 174 SER A N 1
ATOM 1446 C CA . SER A 1 174 ? 10.989 2.026 -2.297 1.00 89.75 174 SER A CA 1
ATOM 1447 C C . SER A 1 174 ? 10.940 0.836 -1.336 1.00 89.75 174 SER A C 1
ATOM 1449 O O . SER A 1 174 ? 10.801 1.021 -0.127 1.00 89.75 174 SER A O 1
ATOM 1451 N N . GLY A 1 175 ? 11.150 -0.387 -1.840 1.00 90.25 175 GLY A N 1
ATOM 1452 C CA . GLY A 1 175 ? 11.278 -1.583 -1.003 1.00 90.25 175 GLY A CA 1
ATOM 1453 C C . GLY A 1 175 ? 12.467 -1.514 -0.035 1.00 90.25 175 GLY A C 1
ATOM 1454 O O . GLY A 1 175 ? 12.333 -1.866 1.136 1.00 90.25 175 GLY A O 1
ATOM 1455 N N . PHE A 1 176 ? 13.624 -1.021 -0.489 1.00 91.31 176 PHE A N 1
ATOM 1456 C CA . PHE A 1 176 ? 14.791 -0.774 0.363 1.00 91.31 176 PHE A CA 1
ATOM 1457 C C . PHE A 1 176 ? 14.457 0.195 1.499 1.00 91.31 176 PHE A C 1
ATOM 1459 O O . PHE A 1 176 ? 14.712 -0.124 2.661 1.00 91.31 176 PHE A O 1
ATOM 1466 N N . ALA A 1 177 ? 13.843 1.335 1.184 1.00 88.38 177 ALA A N 1
ATOM 1467 C CA . ALA A 1 177 ? 13.494 2.347 2.174 1.00 88.38 177 ALA A CA 1
ATOM 1468 C C . ALA A 1 177 ? 12.498 1.820 3.212 1.00 88.38 177 ALA A C 1
ATOM 1470 O O . ALA A 1 177 ? 12.706 1.991 4.417 1.00 88.38 177 ALA A O 1
ATOM 1471 N N . HIS A 1 178 ? 11.490 1.077 2.751 1.00 86.38 178 HIS A N 1
ATOM 1472 C CA . HIS A 1 178 ? 10.550 0.370 3.612 1.00 86.38 178 HIS A CA 1
ATOM 1473 C C . HIS A 1 178 ? 11.282 -0.567 4.597 1.00 86.38 178 HIS A C 1
ATOM 1475 O O . HIS A 1 178 ? 11.033 -0.525 5.805 1.00 86.38 178 HIS A O 1
ATOM 1481 N N . HIS A 1 179 ? 12.252 -1.364 4.127 1.00 88.88 179 HIS A N 1
ATOM 1482 C CA . HIS A 1 179 ? 13.027 -2.262 4.998 1.00 88.88 179 HIS A CA 1
ATOM 1483 C C . HIS A 1 179 ? 13.955 -1.534 5.968 1.00 88.88 179 HIS A C 1
ATOM 1485 O O . HIS A 1 179 ? 14.082 -1.970 7.115 1.00 88.88 179 HIS A O 1
ATOM 1491 N N . VAL A 1 180 ? 14.596 -0.441 5.543 1.00 88.88 180 VAL A N 1
ATOM 1492 C CA . VAL A 1 180 ? 15.424 0.405 6.424 1.00 88.88 180 VAL A CA 1
ATOM 1493 C C . VAL A 1 180 ? 14.576 0.945 7.568 1.00 88.88 180 VAL A C 1
ATOM 1495 O O . VAL A 1 180 ? 14.953 0.826 8.736 1.00 88.88 180 VAL A O 1
ATOM 1498 N N . TRP A 1 181 ? 13.395 1.465 7.246 1.00 82.75 181 TRP A N 1
ATOM 1499 C CA . TRP A 1 181 ? 12.467 1.999 8.234 1.00 82.75 181 TRP A CA 1
ATOM 1500 C C . TRP A 1 181 ? 11.957 0.923 9.202 1.00 82.75 181 TRP A C 1
ATOM 1502 O O . TRP A 1 181 ? 11.935 1.127 10.419 1.00 82.75 181 TRP A O 1
ATOM 1512 N N . ALA A 1 182 ? 11.665 -0.272 8.684 1.00 82.50 182 ALA A N 1
ATOM 1513 C CA . ALA A 1 182 ? 11.319 -1.444 9.484 1.00 82.50 182 ALA A CA 1
ATOM 1514 C C . ALA A 1 182 ? 12.517 -2.053 10.250 1.00 82.50 182 ALA A C 1
ATOM 1516 O O . ALA A 1 182 ? 12.340 -3.024 10.988 1.00 82.50 182 ALA A O 1
ATOM 1517 N N . ARG A 1 183 ? 13.734 -1.501 10.104 1.00 87.19 183 ARG A N 1
ATOM 1518 C CA . ARG A 1 183 ? 14.998 -1.989 10.698 1.00 87.19 183 ARG A CA 1
ATOM 1519 C C . ARG A 1 183 ? 15.347 -3.426 10.287 1.00 87.19 183 ARG A C 1
ATOM 1521 O O . ARG A 1 183 ? 15.998 -4.159 11.031 1.00 87.19 183 ARG A O 1
ATOM 1528 N N . ARG A 1 184 ? 14.929 -3.832 9.087 1.00 88.81 184 ARG A N 1
ATOM 1529 C CA . ARG A 1 184 ? 15.184 -5.150 8.486 1.00 88.81 184 ARG A CA 1
ATOM 1530 C C . ARG A 1 184 ? 16.409 -5.079 7.577 1.00 88.81 184 ARG A C 1
ATOM 1532 O O . ARG A 1 184 ? 16.299 -5.183 6.359 1.00 88.81 184 ARG A O 1
ATOM 1539 N N . TRP A 1 185 ? 17.586 -4.897 8.177 1.00 92.06 185 TRP A N 1
ATOM 1540 C CA . TRP A 1 185 ? 18.830 -4.593 7.453 1.00 92.06 185 TRP A CA 1
ATOM 1541 C C . TRP A 1 185 ? 19.192 -5.606 6.367 1.00 92.06 185 TRP A C 1
ATOM 1543 O O . TRP A 1 185 ? 19.568 -5.202 5.275 1.00 92.06 185 TRP A O 1
ATOM 1553 N N . TRP A 1 186 ? 19.010 -6.906 6.614 1.00 93.12 186 TRP A N 1
ATOM 1554 C CA . TRP A 1 186 ? 19.262 -7.926 5.591 1.00 93.12 186 TRP A CA 1
ATOM 1555 C C . TRP A 1 186 ? 18.366 -7.745 4.358 1.00 93.12 186 TRP A C 1
ATOM 1557 O O . TRP A 1 186 ? 18.850 -7.689 3.229 1.00 93.12 186 TRP A O 1
ATOM 1567 N N . SER A 1 187 ? 17.057 -7.589 4.570 1.00 91.38 187 SER A N 1
ATOM 1568 C CA . SER A 1 187 ? 16.095 -7.346 3.489 1.00 91.38 187 SER A CA 1
ATOM 1569 C C . SER A 1 187 ? 16.370 -6.024 2.767 1.00 91.38 187 SER A C 1
ATOM 1571 O O . SER A 1 187 ? 16.238 -5.965 1.546 1.00 91.38 187 SER A O 1
ATOM 1573 N N . ALA A 1 188 ? 16.814 -4.996 3.498 1.00 91.88 188 ALA A N 1
ATOM 1574 C CA . ALA A 1 188 ? 17.266 -3.737 2.919 1.00 91.88 188 ALA A CA 1
ATOM 1575 C C . ALA A 1 188 ? 18.481 -3.955 2.000 1.00 91.88 188 ALA A C 1
ATOM 1577 O O . ALA A 1 188 ? 18.427 -3.580 0.833 1.00 91.88 188 ALA A O 1
ATOM 1578 N N . CYS A 1 189 ? 19.535 -4.634 2.463 1.00 92.88 189 CYS A N 1
ATOM 1579 C CA . CYS A 1 189 ? 20.713 -4.934 1.642 1.00 92.88 189 CYS A CA 1
ATOM 1580 C C . CYS A 1 189 ? 20.353 -5.709 0.368 1.00 92.88 189 CYS A C 1
ATOM 1582 O O . CYS A 1 189 ? 20.826 -5.364 -0.713 1.00 92.88 189 CYS A O 1
ATOM 1584 N N . VAL A 1 190 ? 19.470 -6.710 0.467 1.00 92.69 190 VAL A N 1
ATOM 1585 C CA . VAL A 1 190 ? 18.982 -7.455 -0.704 1.00 92.69 190 VAL A CA 1
ATOM 1586 C C . VAL A 1 190 ? 18.251 -6.527 -1.681 1.00 92.69 190 VAL A C 1
ATOM 1588 O O . VAL A 1 190 ? 18.552 -6.538 -2.873 1.00 92.69 190 VAL A O 1
ATOM 1591 N N . ALA A 1 191 ? 17.319 -5.698 -1.202 1.00 91.56 191 ALA A N 1
ATOM 1592 C CA . ALA A 1 191 ? 16.591 -4.746 -2.045 1.00 91.56 191 ALA A CA 1
ATOM 1593 C C . ALA A 1 191 ? 17.520 -3.705 -2.699 1.00 91.56 191 ALA A C 1
ATOM 1595 O O . ALA A 1 191 ? 17.346 -3.372 -3.874 1.00 91.56 191 ALA A O 1
ATOM 1596 N N . LEU A 1 192 ? 18.546 -3.243 -1.980 1.00 92.88 192 LEU A N 1
ATOM 1597 C CA . LEU A 1 192 ? 19.572 -2.348 -2.512 1.00 92.88 192 LEU A CA 1
ATOM 1598 C C . LEU A 1 192 ? 20.400 -3.034 -3.605 1.00 92.88 192 LEU A C 1
ATOM 1600 O O . LEU A 1 192 ? 20.597 -2.450 -4.666 1.00 92.88 192 LEU A O 1
ATOM 1604 N N . GLY A 1 193 ? 20.815 -4.287 -3.395 1.00 92.69 193 GLY A N 1
ATOM 1605 C CA . GLY A 1 193 ? 21.519 -5.083 -4.405 1.00 92.69 193 GLY A CA 1
ATOM 1606 C C . GLY A 1 193 ? 20.713 -5.227 -5.700 1.00 92.69 193 GLY A C 1
ATOM 1607 O O . GLY A 1 193 ? 21.241 -4.991 -6.785 1.00 92.69 193 GLY A O 1
ATOM 1608 N N . TRP A 1 194 ? 19.408 -5.505 -5.598 1.00 92.44 194 TRP A N 1
ATOM 1609 C CA . TRP A 1 194 ? 18.501 -5.506 -6.756 1.00 92.44 194 TRP A CA 1
ATOM 1610 C C . TRP A 1 194 ? 18.363 -4.126 -7.407 1.00 92.44 194 TRP A C 1
ATOM 1612 O O . TRP A 1 194 ? 18.335 -4.023 -8.636 1.00 92.44 194 TRP A O 1
ATOM 1622 N N . SER A 1 195 ? 18.311 -3.059 -6.608 1.00 90.25 195 SER A N 1
ATOM 1623 C CA . SER A 1 195 ? 18.273 -1.684 -7.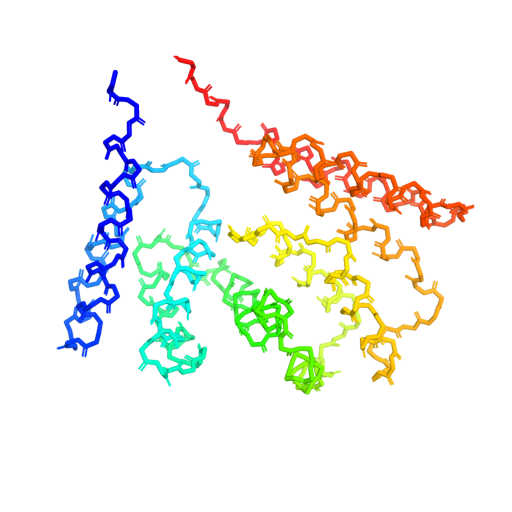119 1.00 90.25 195 SER A CA 1
ATOM 1624 C C . SER A 1 195 ? 19.522 -1.382 -7.945 1.00 90.25 195 SER A C 1
ATOM 1626 O O . SER A 1 195 ? 19.402 -0.929 -9.078 1.00 90.25 195 SER A O 1
ATOM 1628 N N . VAL A 1 196 ? 20.714 -1.710 -7.437 1.00 91.19 196 VAL A N 1
ATOM 1629 C CA . VAL A 1 196 ? 21.988 -1.534 -8.154 1.00 91.19 196 VAL A CA 1
ATOM 1630 C C . VAL A 1 196 ? 22.032 -2.390 -9.421 1.00 91.19 196 VAL A C 1
ATOM 1632 O O . VAL A 1 196 ? 22.303 -1.861 -10.496 1.00 91.19 196 VAL A O 1
ATOM 1635 N N . GLY A 1 197 ? 21.680 -3.677 -9.336 1.00 89.06 197 GLY A N 1
ATOM 1636 C CA . GLY A 1 197 ? 21.692 -4.584 -10.490 1.00 89.06 197 GLY A CA 1
ATOM 1637 C C . GLY A 1 197 ? 20.734 -4.165 -11.612 1.00 89.06 197 GLY A C 1
ATOM 1638 O O . GLY A 1 197 ? 21.048 -4.310 -12.790 1.00 89.06 197 GLY A O 1
ATOM 1639 N N . THR A 1 198 ? 19.585 -3.578 -11.268 1.00 86.12 198 THR A N 1
ATOM 1640 C CA . THR A 1 198 ? 18.638 -3.019 -12.253 1.00 86.12 198 THR A CA 1
ATOM 1641 C C . THR A 1 198 ? 19.036 -1.626 -12.759 1.00 86.12 198 THR A C 1
ATOM 1643 O O . THR A 1 198 ? 18.501 -1.165 -13.766 1.00 86.12 198 THR A O 1
ATOM 1646 N N . SER A 1 199 ? 19.997 -0.966 -12.105 1.00 86.62 199 SER A N 1
ATOM 1647 C CA . SER A 1 199 ? 20.448 0.399 -12.411 1.00 86.62 199 SER A CA 1
ATOM 1648 C C . SER A 1 199 ? 21.627 0.485 -13.370 1.00 86.62 199 SER A C 1
ATOM 1650 O O . SER A 1 199 ? 22.126 1.584 -13.592 1.00 86.62 199 SER A O 1
ATOM 1652 N N . TRP A 1 200 ? 22.082 -0.619 -13.968 1.00 82.75 200 TRP A N 1
ATOM 1653 C CA . TRP A 1 200 ? 23.246 -0.580 -14.866 1.00 82.75 200 TRP A CA 1
ATOM 1654 C C . TRP A 1 200 ? 23.045 0.265 -16.140 1.00 82.75 200 TRP A C 1
ATOM 1656 O O . TRP A 1 200 ? 23.983 0.472 -16.903 1.00 82.75 200 TRP A O 1
ATOM 1666 N N . HIS A 1 201 ? 21.840 0.791 -16.370 1.00 77.94 201 HIS A N 1
ATOM 1667 C CA . HIS A 1 201 ? 21.523 1.669 -17.487 1.00 77.94 201 HIS A CA 1
ATOM 1668 C C . HIS A 1 201 ? 21.614 3.163 -17.087 1.00 77.94 201 HIS A C 1
ATOM 1670 O O . HIS A 1 201 ? 21.019 3.556 -16.083 1.00 77.94 201 HIS A O 1
ATOM 1676 N N . PRO A 1 202 ? 22.228 4.052 -17.899 1.00 81.50 202 PRO A N 1
ATOM 1677 C CA . PRO A 1 202 ? 22.373 5.484 -17.581 1.00 81.50 202 PRO A CA 1
ATOM 1678 C C . PRO A 1 202 ? 21.050 6.210 -17.281 1.00 81.50 202 PRO A C 1
ATOM 1680 O O . PRO A 1 202 ? 20.988 7.118 -16.455 1.00 81.50 202 PRO A O 1
ATOM 1683 N N . ARG A 1 203 ? 19.953 5.769 -17.915 1.00 85.06 203 ARG A N 1
ATOM 1684 C CA . ARG A 1 203 ? 18.593 6.306 -17.684 1.00 85.06 203 ARG A CA 1
ATOM 1685 C C . ARG A 1 203 ? 18.013 5.992 -16.298 1.00 85.06 203 ARG A C 1
ATOM 1687 O O . ARG A 1 203 ? 16.945 6.501 -15.981 1.00 85.06 203 ARG A O 1
ATOM 1694 N N . SER A 1 204 ? 18.689 5.195 -15.473 1.00 85.00 204 SER A N 1
ATOM 1695 C CA . SER A 1 204 ? 18.272 4.927 -14.093 1.00 85.00 204 SER A CA 1
ATOM 1696 C C . SER A 1 204 ? 18.731 6.012 -13.111 1.00 85.00 204 SER A C 1
ATOM 1698 O O . SER A 1 204 ? 18.208 6.081 -12.004 1.00 85.00 204 SER A O 1
ATOM 1700 N N . TRP A 1 205 ? 19.644 6.915 -13.489 1.00 86.38 205 TRP A N 1
ATOM 1701 C CA . TRP A 1 205 ? 20.103 7.992 -12.597 1.00 86.38 205 TRP A CA 1
ATOM 1702 C C . TRP A 1 205 ? 18.982 8.933 -12.106 1.00 86.38 205 TRP A C 1
ATOM 1704 O O . TRP A 1 205 ? 18.906 9.191 -10.901 1.00 86.38 205 TRP A O 1
ATOM 1714 N N . PRO A 1 206 ? 18.038 9.383 -12.960 1.00 87.56 206 PRO A N 1
ATOM 1715 C CA . PRO A 1 206 ? 16.882 10.151 -12.500 1.00 87.56 206 PRO A CA 1
ATOM 1716 C C . PRO A 1 206 ? 16.029 9.414 -11.460 1.00 87.56 206 PRO A C 1
ATOM 1718 O O . PRO A 1 206 ? 15.453 10.061 -10.590 1.00 87.56 206 PRO A O 1
ATOM 1721 N N . ALA A 1 207 ? 15.958 8.077 -11.507 1.00 84.19 207 ALA A N 1
ATOM 1722 C CA . ALA A 1 207 ? 15.257 7.292 -10.494 1.00 84.19 207 ALA A CA 1
ATOM 1723 C C . ALA A 1 207 ? 15.924 7.450 -9.118 1.00 84.19 207 ALA A C 1
ATOM 1725 O O . ALA A 1 207 ? 15.257 7.808 -8.154 1.00 84.19 207 ALA A O 1
ATOM 1726 N N . TRP A 1 208 ? 17.248 7.315 -9.032 1.00 88.19 208 TRP A N 1
ATOM 1727 C CA . TRP A 1 208 ? 17.976 7.543 -7.780 1.00 88.19 208 TRP A CA 1
ATOM 1728 C C . TRP A 1 208 ? 17.771 8.954 -7.221 1.00 88.19 208 TRP A C 1
ATOM 1730 O O . TRP A 1 208 ? 17.527 9.100 -6.027 1.00 88.19 208 TRP A O 1
ATOM 1740 N N . LEU A 1 209 ? 17.802 9.985 -8.072 1.00 88.06 209 LEU A N 1
ATOM 1741 C CA . LEU A 1 209 ? 17.556 11.370 -7.649 1.00 88.06 209 LEU A CA 1
ATOM 1742 C C . LEU A 1 209 ? 16.117 11.605 -7.168 1.00 88.06 209 LEU A C 1
ATOM 1744 O O . LEU A 1 209 ? 15.899 12.315 -6.186 1.00 88.06 209 LEU A O 1
ATOM 1748 N N . ARG A 1 210 ? 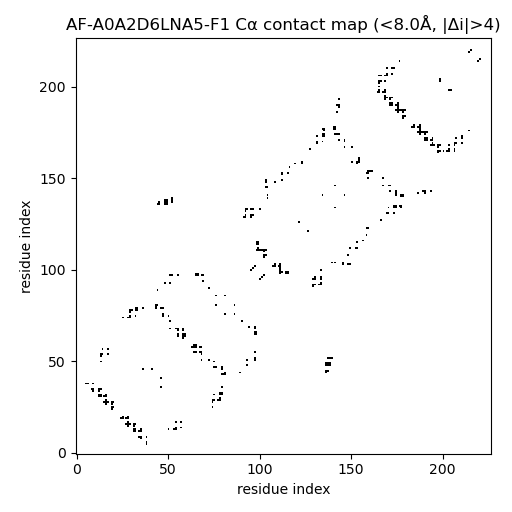15.122 11.027 -7.851 1.00 84.75 210 ARG A N 1
ATOM 1749 C CA . ARG A 1 210 ? 13.722 11.094 -7.407 1.00 84.75 210 ARG A CA 1
ATOM 1750 C C . ARG A 1 210 ? 13.552 10.378 -6.075 1.00 84.75 210 ARG A C 1
ATOM 1752 O O . ARG A 1 210 ? 12.994 10.953 -5.149 1.00 84.75 210 ARG A O 1
ATOM 1759 N N . PHE A 1 211 ? 14.107 9.174 -5.958 1.00 85.69 211 PHE A N 1
ATOM 1760 C CA . PHE A 1 211 ? 14.072 8.401 -4.728 1.00 85.69 211 PHE A CA 1
ATOM 1761 C C . PHE A 1 211 ? 14.707 9.148 -3.558 1.00 85.69 211 PHE A C 1
ATOM 1763 O O . PHE A 1 211 ? 14.092 9.209 -2.502 1.00 85.69 211 PHE A O 1
ATOM 1770 N N . THR A 1 212 ? 15.894 9.743 -3.717 1.00 84.00 212 THR A N 1
ATOM 1771 C CA . THR A 1 212 ? 16.520 10.490 -2.618 1.00 84.00 212 THR A CA 1
ATOM 1772 C C . THR A 1 212 ? 15.655 11.665 -2.190 1.00 84.00 212 THR A C 1
ATOM 177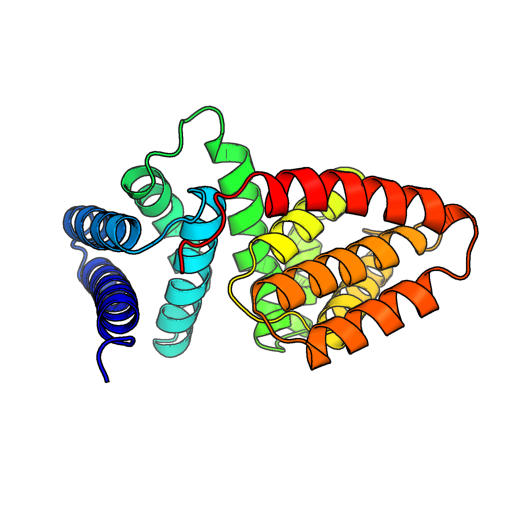4 O O . THR A 1 212 ? 15.442 11.831 -0.996 1.00 84.00 212 THR A O 1
ATOM 1777 N N . ARG A 1 213 ? 15.066 12.427 -3.121 1.00 84.31 213 ARG A N 1
ATOM 1778 C CA . ARG A 1 213 ? 14.121 13.505 -2.775 1.00 84.31 213 ARG A CA 1
ATOM 1779 C C . ARG A 1 213 ? 12.905 12.982 -2.008 1.00 84.31 213 ARG A C 1
ATOM 1781 O O . ARG A 1 213 ? 12.618 13.493 -0.930 1.00 84.31 213 ARG A O 1
ATOM 1788 N N . THR A 1 214 ? 12.232 11.950 -2.518 1.00 78.50 214 THR A N 1
ATOM 1789 C CA . THR A 1 214 ? 11.049 11.360 -1.868 1.00 78.50 214 THR A CA 1
ATOM 1790 C C . THR A 1 214 ? 11.394 10.768 -0.504 1.00 78.50 214 THR A C 1
ATOM 1792 O O . THR A 1 214 ? 10.692 11.016 0.469 1.00 78.50 214 THR A O 1
ATOM 1795 N N . ALA A 1 215 ? 12.501 10.032 -0.403 1.00 76.31 215 ALA A N 1
ATOM 1796 C CA . ALA A 1 215 ? 12.952 9.428 0.841 1.00 76.31 215 ALA A CA 1
ATOM 1797 C C . ALA A 1 215 ? 13.361 10.487 1.875 1.00 76.31 215 ALA A C 1
ATOM 1799 O O . ALA A 1 215 ? 13.082 10.317 3.057 1.00 76.31 215 ALA A O 1
ATOM 1800 N N . LEU A 1 216 ? 13.988 11.590 1.458 1.00 74.06 216 LEU A N 1
ATOM 1801 C CA . LEU A 1 216 ? 14.303 12.699 2.359 1.00 74.06 216 LEU A CA 1
ATOM 1802 C C . LEU A 1 216 ? 13.019 13.330 2.907 1.00 74.06 216 LEU A C 1
ATOM 1804 O O . LEU A 1 216 ? 12.900 13.465 4.119 1.00 74.06 216 LEU A O 1
ATOM 1808 N N . VAL A 1 217 ? 12.044 13.648 2.051 1.00 75.81 217 VAL A N 1
ATOM 1809 C CA . VAL A 1 217 ? 10.762 14.226 2.494 1.00 75.81 217 VAL A CA 1
ATOM 1810 C C . VAL A 1 217 ? 10.038 13.273 3.446 1.00 75.81 217 VAL A C 1
ATOM 1812 O O . VAL A 1 217 ? 9.704 13.655 4.563 1.00 75.81 217 VAL A O 1
ATOM 1815 N N . TYR A 1 218 ? 9.880 12.013 3.046 1.00 70.69 218 TYR A N 1
ATOM 1816 C CA . TYR A 1 218 ? 9.061 11.049 3.775 1.00 70.69 218 TYR A CA 1
ATOM 1817 C C . TYR A 1 218 ? 9.732 10.509 5.049 1.00 70.69 218 TYR A C 1
ATOM 1819 O O . TYR A 1 218 ? 9.066 10.277 6.051 1.00 70.69 218 TYR A O 1
ATOM 1827 N N . TYR A 1 219 ? 11.056 10.311 5.059 1.00 70.12 219 TYR A N 1
ATOM 1828 C CA . TYR A 1 219 ? 11.750 9.720 6.213 1.00 70.12 219 TYR A CA 1
ATOM 1829 C C . TYR A 1 219 ? 12.476 10.731 7.104 1.00 70.12 219 TYR A C 1
ATOM 1831 O O . TYR A 1 219 ? 12.647 10.442 8.289 1.00 70.12 219 TYR A O 1
ATOM 1839 N N . LEU A 1 220 ? 12.913 11.888 6.587 1.00 65.56 220 LEU A N 1
ATOM 1840 C CA . LEU A 1 220 ? 13.472 12.952 7.438 1.00 65.56 220 LEU A CA 1
ATOM 1841 C C . LEU A 1 220 ? 12.409 13.926 7.945 1.00 65.56 220 LEU A C 1
ATOM 1843 O O . LEU A 1 220 ? 12.634 14.536 8.987 1.00 65.56 220 LEU A O 1
ATOM 1847 N N . GLY A 1 221 ? 11.273 14.053 7.251 1.00 63.88 221 GLY A N 1
ATOM 1848 C CA . GLY A 1 221 ? 10.130 14.834 7.725 1.00 63.88 221 GLY A CA 1
ATOM 1849 C C . GLY A 1 221 ? 9.478 14.246 8.979 1.00 63.88 221 GLY A C 1
ATOM 1850 O O . GLY A 1 221 ? 8.885 14.982 9.764 1.00 63.88 221 GLY A O 1
ATOM 1851 N N . GLN A 1 222 ? 9.643 12.941 9.230 1.00 60.66 222 GLN A N 1
ATOM 1852 C CA . GLN A 1 222 ? 9.055 12.314 10.410 1.00 60.66 222 GLN A CA 1
ATOM 1853 C C . GLN A 1 222 ? 9.887 12.571 11.676 1.00 60.66 222 GLN A C 1
ATOM 1855 O O . GLN A 1 222 ? 11.100 12.327 11.691 1.00 60.66 222 GLN A O 1
ATOM 1860 N N . PRO A 1 223 ? 9.255 13.022 12.780 1.00 53.81 223 PRO A N 1
ATOM 1861 C CA . PRO A 1 223 ? 9.957 13.328 14.018 1.00 53.81 223 PRO A CA 1
ATOM 1862 C C . PRO A 1 223 ? 10.730 12.100 14.502 1.00 53.81 223 PRO A C 1
ATOM 1864 O O . PRO A 1 223 ? 10.161 11.027 14.736 1.00 53.81 223 PRO A O 1
ATOM 1867 N N . ARG A 1 224 ? 12.054 12.261 14.663 1.00 53.38 224 ARG A N 1
ATOM 1868 C CA . ARG A 1 224 ? 12.951 11.205 15.154 1.00 53.38 224 ARG A CA 1
ATOM 1869 C C . ARG A 1 224 ? 12.345 10.577 16.410 1.00 53.38 224 ARG A C 1
ATOM 1871 O O . ARG A 1 224 ? 12.040 11.278 17.373 1.00 53.38 224 ARG A O 1
ATOM 1878 N N . ARG A 1 225 ? 12.176 9.248 16.401 1.00 52.59 225 ARG A N 1
ATOM 1879 C CA . ARG A 1 225 ? 11.742 8.473 17.575 1.00 52.59 225 ARG A CA 1
ATOM 1880 C C . ARG A 1 225 ? 12.668 8.825 18.745 1.00 52.59 225 ARG A C 1
ATOM 1882 O O . ARG A 1 225 ? 13.834 8.432 18.734 1.00 52.59 225 ARG A O 1
ATOM 1889 N N . GLY A 1 226 ? 12.154 9.600 19.703 1.00 43.56 226 GLY A N 1
ATOM 1890 C CA . GLY A 1 226 ? 12.840 9.892 20.959 1.00 43.56 226 GLY A CA 1
ATOM 1891 C C . GLY A 1 226 ? 13.207 8.570 21.626 1.00 43.56 226 GLY A C 1
ATOM 1892 O O . GLY A 1 226 ? 12.384 7.652 21.642 1.00 43.56 226 GLY A O 1
ATOM 1893 N N . LYS A 1 227 ? 14.469 8.450 22.040 1.00 37.22 227 LYS A N 1
ATOM 1894 C CA . LYS A 1 227 ? 14.992 7.270 22.734 1.00 37.22 227 LYS A CA 1
ATOM 1895 C C . LYS A 1 227 ? 14.397 7.144 24.126 1.00 37.22 227 LYS A C 1
ATOM 1897 O O . LYS A 1 227 ? 14.181 8.205 24.748 1.00 37.22 227 LYS A O 1
#